Protein AF-M2YHC9-F1 (afdb_monomer)

Foldseek 3Di:
DDDDDDDDDDDDDDDDDDDDDDDDDDPPDDPDPCPDPPPDQAADDLQVLLVLLLVLLQVLLVAQPSLVVSLVVCVPRRVLSVQSSLQSNQQRHVLVVLLVVLCVQLPDPPCSVVSVVSSVVSSVVSNVLSNVQSVCSNVVHHDHDPPRPSVVVVVVVVVVVVVVVDVVQADQPPVRFHQDPVRDGPPDPDPDPDDDD

Radius of gyration: 34.51 Å; Cα contacts (8 Å, |Δi|>4): 187; chains: 1; bounding box: 113×56×96 Å

Nearest PDB structures (foldseek):
  1ez3-assembly1_A  TM=2.885E-01  e=4.646E+00  Rattus norvegicus
  7uwa-assembly1_h  TM=3.973E-01  e=9.313E+00  Citrus x limon
  8j46-assembly1_A  TM=3.098E-01  e=8.828E+00  Homo sapiens

Secondary structure (DSSP, 8-state):
--------------------------------S-----SS-PPPPHHHHHHHHHHHHHHHTT-HHHHHHHHHHHTTT-HHHHHHHHHHHHHHHHHHHHHHHHHHHTTSTTTHHHHHHHHHHHHHHHHHHHHHHHHHHHTTPPP--TT---HHHHHHHHHHHHHHHHHHS-PBPTTS-BB-TTS-BTTPPP-------

InterPro domains:
  IPR019109 Magnetosome protein MamF/MmsF [PF09685] (48-149)

Solvent-accessible surface area (backbone atoms only — not comparable to full-atom values): 11685 Å² total; per-residue (Å²): 140,82,93,83,91,88,88,90,83,93,85,87,87,87,81,86,87,85,89,84,91,76,90,76,88,78,90,69,71,79,76,73,91,71,73,71,77,70,91,66,82,64,75,58,54,72,68,58,24,25,48,51,24,18,49,25,20,55,45,26,52,85,19,26,64,56,5,47,53,49,19,66,66,20,56,96,36,20,76,62,18,29,51,44,10,46,53,39,20,29,40,24,40,57,40,39,50,48,25,53,51,16,55,62,46,33,72,43,81,99,57,7,67,59,28,40,51,51,15,52,52,36,46,49,54,45,36,54,51,19,51,56,36,17,58,34,20,63,70,69,37,89,62,79,68,93,79,50,72,47,56,58,58,62,59,49,48,60,55,48,53,57,48,49,52,48,65,74,54,35,62,56,46,101,84,70,49,50,46,43,97,81,78,50,60,92,78,69,78,82,86,68,96,72,78,92,130

Organism: NCBI:txid1236550

pLDDT: mean 77.24, std 20.01, range [38.38, 97.38]

Mean predicted aligned error: 16.74 Å

Sequence (197 aa):
MAVSSSSPQRLSDSGAEPADPGSDDQAALAPNEYEGLSAQPGPVSVSDDQQLATLTHMLGVVGCVPSMIIHRWARGRARFTEQESLEAANFTLLPTLVVIAGALLAFIPWVGWIFAILAAAAWLILAISSVAAAVSANSGRPYRYRLNWYLYDALASRRQERRRERETSGPVTAQGQVVTPSGRTADAPEPGAGAQN

Structure (mmCIF, N/CA/C/O backbone):
data_AF-M2YHC9-F1
#
_entry.id   AF-M2YHC9-F1
#
loop_
_atom_site.group_PDB
_atom_site.id
_atom_site.type_symbol
_atom_site.label_atom_id
_atom_site.label_alt_id
_atom_site.label_comp_id
_atom_site.label_asym_id
_atom_site.label_entity_id
_atom_site.label_seq_id
_atom_site.pdbx_PDB_ins_code
_atom_site.Cartn_x
_atom_site.Cartn_y
_atom_site.Cartn_z
_atom_site.occupancy
_atom_site.B_iso_or_equiv
_atom_site.auth_seq_id
_atom_site.auth_comp_id
_atom_site.auth_asym_id
_atom_site.auth_atom_id
_atom_site.pdbx_PDB_model_num
ATOM 1 N N . MET A 1 1 ? 33.650 3.825 48.028 1.00 38.59 1 MET A N 1
ATOM 2 C CA . MET A 1 1 ? 34.295 3.402 49.294 1.00 38.59 1 MET A CA 1
ATOM 3 C C . MET A 1 1 ? 33.284 3.655 50.407 1.00 38.59 1 MET A C 1
ATOM 5 O O . MET A 1 1 ? 32.818 4.779 50.451 1.00 38.59 1 MET A O 1
ATOM 9 N N . ALA A 1 2 ? 32.823 2.755 51.278 1.00 40.16 2 ALA A N 1
ATOM 10 C CA . ALA A 1 2 ? 32.959 1.314 51.539 1.00 40.16 2 ALA A CA 1
ATOM 11 C C . ALA A 1 2 ? 31.703 0.928 52.388 1.00 40.16 2 ALA A C 1
ATOM 13 O O . ALA A 1 2 ? 31.265 1.749 53.183 1.00 40.16 2 ALA A O 1
ATOM 14 N N . VAL A 1 3 ? 30.893 -0.074 52.017 1.00 48.94 3 VAL A N 1
ATOM 15 C CA . VAL A 1 3 ? 30.773 -1.456 52.568 1.00 48.94 3 VAL A CA 1
ATOM 16 C C . VAL A 1 3 ? 30.797 -1.606 54.105 1.00 48.94 3 VAL A C 1
ATOM 18 O O . VAL A 1 3 ? 31.805 -1.263 54.708 1.00 48.94 3 VAL A O 1
ATOM 21 N N . SER A 1 4 ? 29.735 -2.214 54.679 1.00 44.12 4 SER A N 1
ATOM 22 C CA . SER A 1 4 ? 29.684 -3.355 55.650 1.00 44.12 4 SER A CA 1
ATOM 23 C C . SER A 1 4 ? 28.463 -3.228 56.584 1.00 44.12 4 SER A C 1
ATOM 25 O O . SER A 1 4 ? 28.335 -2.225 57.270 1.00 44.12 4 SER A O 1
ATOM 27 N N . SER A 1 5 ? 27.432 -4.077 56.485 1.00 49.16 5 SER A N 1
ATOM 28 C CA . SER A 1 5 ? 27.264 -5.456 57.010 1.00 49.16 5 SER A CA 1
ATOM 29 C C . SER A 1 5 ? 26.822 -5.514 58.484 1.00 49.16 5 SER A C 1
ATOM 31 O O . SER A 1 5 ? 27.451 -4.886 59.328 1.00 49.16 5 SER A O 1
ATOM 33 N N . SER A 1 6 ? 25.736 -6.258 58.775 1.00 44.25 6 SER A N 1
ATOM 34 C CA . SER A 1 6 ? 25.501 -7.031 60.018 1.00 44.25 6 SER A CA 1
ATOM 35 C C . SER A 1 6 ? 24.130 -7.749 60.023 1.00 44.25 6 SER A C 1
ATOM 37 O O . SER A 1 6 ? 23.071 -7.135 60.082 1.00 44.25 6 SER A O 1
ATOM 39 N N . SER A 1 7 ? 24.179 -9.078 59.988 1.00 53.47 7 SER A N 1
ATOM 40 C CA . SER A 1 7 ? 23.280 -10.084 60.610 1.00 53.47 7 SER A CA 1
ATOM 41 C C . SER A 1 7 ? 24.226 -11.048 61.371 1.00 53.47 7 SER A C 1
ATOM 43 O O . SER A 1 7 ? 25.414 -10.982 61.029 1.00 53.47 7 SER A O 1
ATOM 45 N N . PRO A 1 8 ? 23.852 -11.948 62.327 1.00 58.81 8 PRO A N 1
ATOM 46 C CA . PRO A 1 8 ? 22.606 -12.742 62.509 1.00 58.81 8 PRO A CA 1
ATOM 47 C C . PRO A 1 8 ? 22.179 -12.881 64.016 1.00 58.81 8 PRO A C 1
ATOM 49 O O . PRO A 1 8 ? 22.783 -12.244 64.866 1.00 58.81 8 PRO A O 1
ATOM 52 N N . GLN A 1 9 ? 21.093 -13.539 64.462 1.00 45.72 9 GLN A N 1
ATOM 53 C CA . GLN A 1 9 ? 20.848 -14.984 64.736 1.00 45.72 9 GLN A CA 1
ATOM 54 C C . GLN A 1 9 ? 19.478 -15.061 65.471 1.00 45.72 9 GLN A C 1
ATOM 56 O O . GLN A 1 9 ? 19.256 -14.290 66.399 1.00 45.72 9 GLN A O 1
ATOM 61 N N . ARG A 1 10 ? 18.450 -15.773 64.988 1.00 40.59 10 ARG A N 1
ATOM 62 C CA . ARG A 1 10 ? 18.014 -17.149 65.343 1.00 40.59 10 ARG A CA 1
ATOM 63 C C . ARG A 1 10 ? 18.092 -17.522 66.842 1.00 40.59 10 ARG A C 1
ATOM 65 O O . ARG A 1 10 ? 19.172 -17.768 67.364 1.00 40.59 10 ARG A O 1
ATOM 72 N N . LEU A 1 11 ? 16.926 -17.714 67.468 1.00 45.59 11 LEU A N 1
ATOM 73 C CA . LEU A 1 11 ? 16.735 -18.557 68.653 1.00 45.59 11 LEU A CA 1
ATOM 74 C C . LEU A 1 11 ? 15.448 -19.370 68.463 1.00 45.59 11 LEU A C 1
ATOM 76 O O . LEU A 1 11 ? 14.370 -18.829 68.237 1.00 45.59 11 LEU A O 1
ATOM 80 N N . SER A 1 12 ? 15.642 -20.679 68.442 1.00 48.97 12 SER A N 1
ATOM 81 C CA . SER A 1 12 ? 14.667 -21.757 68.324 1.00 48.97 12 SER A CA 1
ATOM 82 C C . SER A 1 12 ? 14.121 -22.125 69.700 1.00 48.97 12 SER A C 1
ATOM 84 O O . SER A 1 12 ? 14.911 -22.224 70.635 1.00 48.97 12 SER A O 1
ATOM 86 N N . ASP A 1 13 ? 12.826 -22.423 69.798 1.00 43.28 13 ASP A N 1
ATOM 87 C CA . ASP A 1 13 ? 12.325 -23.319 70.839 1.00 43.28 13 ASP A CA 1
ATOM 88 C C . ASP A 1 13 ? 11.261 -24.271 70.278 1.00 43.28 13 ASP A C 1
ATOM 90 O O . ASP A 1 13 ? 10.538 -23.960 69.331 1.00 43.28 13 ASP A O 1
ATOM 94 N N . SER A 1 14 ? 11.302 -25.472 70.832 1.00 47.81 14 SER A N 1
ATOM 95 C CA . SER A 1 14 ? 10.847 -26.761 70.346 1.00 47.81 14 SER A CA 1
ATOM 96 C C . SER A 1 14 ? 9.502 -27.133 70.970 1.00 47.81 14 SER A C 1
ATOM 98 O O . SER A 1 14 ? 9.306 -26.975 72.172 1.00 47.81 14 SER A O 1
ATOM 100 N N . GLY A 1 15 ? 8.594 -27.702 70.179 1.00 40.25 15 GLY A N 1
ATOM 101 C CA . GLY A 1 15 ? 7.376 -28.353 70.663 1.00 40.25 15 GLY A CA 1
ATOM 102 C C . GLY A 1 15 ? 7.090 -29.581 69.805 1.00 40.25 15 GLY A C 1
ATOM 103 O O . GLY A 1 15 ? 6.892 -29.450 68.602 1.00 40.25 15 GLY A O 1
ATOM 104 N N . ALA A 1 16 ? 7.158 -30.758 70.423 1.00 43.56 16 ALA A N 1
ATOM 105 C CA . ALA A 1 16 ? 7.164 -32.074 69.794 1.00 43.56 16 ALA A CA 1
ATOM 106 C C . ALA A 1 16 ? 5.783 -32.580 69.310 1.00 43.56 16 ALA A C 1
ATOM 108 O O . ALA A 1 16 ? 4.736 -32.154 69.790 1.00 43.56 16 ALA A O 1
ATOM 109 N N . GLU A 1 17 ? 5.874 -33.519 68.364 1.00 52.44 17 GLU A N 1
ATOM 110 C CA . GLU A 1 17 ? 4.886 -34.268 67.557 1.00 52.44 17 GLU A CA 1
ATOM 111 C C . GLU A 1 17 ? 3.902 -35.164 68.357 1.00 52.44 17 GLU A C 1
ATOM 113 O O . GLU A 1 17 ? 4.138 -35.425 69.541 1.00 52.44 17 GLU A O 1
ATOM 118 N N . PRO A 1 18 ? 2.830 -35.698 67.725 1.00 51.06 18 PRO A N 1
ATOM 119 C CA . PRO A 1 18 ? 2.931 -37.082 67.229 1.00 51.06 18 PRO A CA 1
ATOM 120 C C . PRO A 1 18 ? 2.224 -37.367 65.883 1.00 51.06 18 PRO A C 1
ATOM 122 O O . PRO A 1 18 ? 1.194 -36.783 65.548 1.00 51.06 18 PRO A O 1
ATOM 125 N N . ALA A 1 19 ? 2.803 -38.312 65.141 1.00 51.66 19 ALA A N 1
ATOM 126 C CA . ALA A 1 19 ? 2.328 -38.898 63.889 1.00 51.66 19 ALA A CA 1
ATOM 127 C C . ALA A 1 19 ? 1.089 -39.813 64.031 1.00 51.66 19 ALA A C 1
ATOM 129 O O . ALA A 1 19 ? 0.941 -40.492 65.045 1.00 51.66 19 ALA A O 1
ATOM 130 N N . ASP A 1 20 ? 0.290 -39.923 62.958 1.00 50.53 20 ASP A N 1
ATOM 131 C CA . ASP A 1 20 ? -0.456 -41.144 62.595 1.00 50.53 20 ASP A CA 1
ATOM 132 C C . ASP A 1 20 ? -0.622 -41.233 61.051 1.00 50.53 20 ASP A C 1
ATOM 134 O O . ASP A 1 20 ? -0.756 -40.187 60.403 1.00 50.53 20 ASP A O 1
ATOM 138 N N . PRO A 1 21 ? -0.539 -42.431 60.430 1.00 52.28 21 PRO A N 1
ATOM 139 C CA . PRO A 1 21 ? -0.305 -42.627 59.007 1.00 52.28 21 PRO A CA 1
ATOM 140 C C . PRO A 1 21 ? -1.598 -42.906 58.232 1.00 52.28 21 PRO A C 1
ATOM 142 O O . PRO A 1 21 ? -2.448 -43.691 58.640 1.00 52.28 21 PRO A O 1
ATOM 145 N N . GLY A 1 22 ? -1.697 -42.317 57.046 1.00 38.38 22 GLY A N 1
ATOM 146 C CA . GLY A 1 22 ? -2.771 -42.595 56.101 1.00 38.38 22 GLY A CA 1
ATOM 147 C C . GLY A 1 22 ? -2.326 -42.264 54.688 1.00 38.38 22 GLY A C 1
ATOM 148 O O . GLY A 1 22 ? -2.605 -41.187 54.171 1.00 38.38 22 GLY A O 1
ATOM 149 N N . SER A 1 23 ? -1.586 -43.187 54.080 1.00 50.22 23 SER A N 1
ATOM 150 C CA . SER A 1 23 ? -1.656 -43.404 52.639 1.00 50.22 23 SER A CA 1
ATOM 151 C C . SER A 1 23 ? -3.093 -43.793 52.300 1.00 50.22 23 SER A C 1
ATOM 153 O O . SER A 1 23 ? -3.637 -44.642 52.997 1.00 50.22 23 SER A O 1
ATOM 155 N N . ASP A 1 24 ? -3.703 -43.128 51.318 1.00 40.81 24 ASP A N 1
ATOM 156 C CA . ASP A 1 24 ? -4.414 -43.759 50.197 1.00 40.81 24 ASP A CA 1
ATOM 157 C C . ASP A 1 24 ? -5.044 -42.672 49.304 1.00 40.81 24 ASP A C 1
ATOM 159 O O . ASP A 1 24 ? -5.897 -41.886 49.713 1.00 40.81 24 ASP A O 1
ATOM 163 N N . ASP A 1 25 ? -4.549 -42.623 48.068 1.00 47.09 25 ASP A N 1
ATOM 164 C CA . ASP A 1 25 ? -5.294 -42.343 46.843 1.00 47.09 25 ASP A CA 1
ATOM 165 C C . ASP A 1 25 ? -6.301 -41.183 46.829 1.00 47.09 25 ASP A C 1
ATOM 167 O O . ASP A 1 25 ? -7.506 -41.341 47.016 1.00 47.09 25 ASP A O 1
ATOM 171 N N . GLN A 1 26 ? -5.817 -40.021 46.386 1.00 44.44 26 GLN A N 1
ATOM 172 C CA . GLN A 1 26 ? -6.590 -39.165 45.485 1.00 44.44 26 GLN A CA 1
ATOM 173 C C . GLN A 1 26 ? -5.652 -38.345 44.596 1.00 44.44 26 GLN A C 1
ATOM 175 O O . GLN A 1 26 ? -5.556 -37.123 44.661 1.00 44.44 26 GLN A O 1
ATOM 180 N N . ALA A 1 27 ? -5.000 -39.053 43.671 1.00 42.12 27 ALA A N 1
ATOM 181 C CA . ALA A 1 27 ? -4.674 -38.505 42.359 1.00 42.12 27 ALA A CA 1
ATOM 182 C C . ALA A 1 27 ? -5.986 -38.272 41.576 1.00 42.12 27 ALA A C 1
ATOM 184 O O . ALA A 1 27 ? -6.252 -38.899 40.553 1.00 42.12 27 ALA A O 1
ATOM 185 N N . ALA A 1 28 ? -6.854 -37.400 42.092 1.00 43.50 28 ALA A N 1
ATOM 186 C CA . ALA A 1 28 ? -8.039 -36.942 41.390 1.00 43.50 28 ALA A CA 1
ATOM 187 C C . ALA A 1 28 ? -7.612 -35.826 40.436 1.00 43.50 28 ALA A C 1
ATOM 189 O O . ALA A 1 28 ? -7.576 -34.654 40.796 1.00 43.50 28 ALA A O 1
ATOM 190 N N . LEU A 1 29 ? -7.211 -36.260 39.239 1.00 49.38 29 LEU A N 1
ATOM 191 C CA . LEU A 1 29 ? -7.466 -35.611 37.954 1.00 49.38 29 LEU A CA 1
ATOM 192 C C . LEU A 1 29 ? -7.593 -34.085 38.043 1.00 49.38 29 LEU A C 1
ATOM 194 O O . LEU A 1 29 ? -8.696 -33.558 38.189 1.00 49.38 29 LEU A O 1
ATOM 198 N N . ALA A 1 30 ? -6.464 -33.388 37.894 1.00 50.50 30 ALA A N 1
ATOM 199 C CA . ALA A 1 30 ? -6.477 -31.984 37.511 1.00 50.50 30 ALA A CA 1
ATOM 200 C C . ALA A 1 30 ? -7.432 -31.832 36.312 1.00 50.50 30 ALA A C 1
ATOM 202 O O . ALA A 1 30 ? -7.202 -32.479 35.281 1.00 50.50 30 ALA A O 1
ATOM 203 N N . PRO A 1 31 ? -8.527 -31.059 36.432 1.00 55.12 31 PRO A N 1
ATOM 204 C CA . PRO A 1 31 ? -9.385 -30.779 35.303 1.00 55.12 31 PRO A CA 1
ATOM 205 C C . PRO A 1 31 ? -8.525 -30.089 34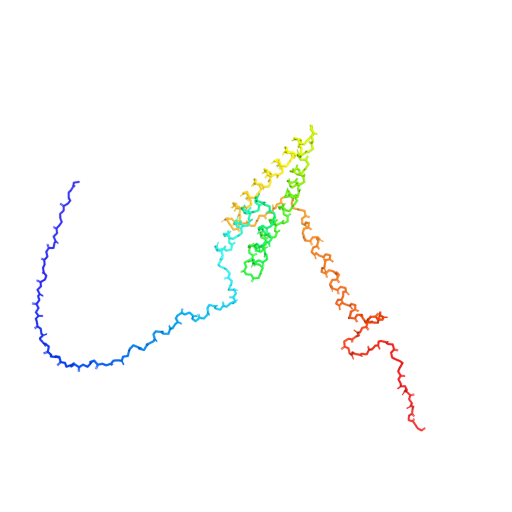.260 1.00 55.12 31 PRO A C 1
ATOM 207 O O . PRO A 1 31 ? -7.952 -29.031 34.492 1.00 55.12 31 PRO A O 1
ATOM 210 N N . ASN A 1 32 ? -8.387 -30.775 33.140 1.00 56.50 32 ASN A N 1
ATOM 211 C CA . ASN A 1 32 ? -7.798 -30.301 31.914 1.00 56.50 32 ASN A CA 1
ATOM 212 C C . ASN A 1 32 ? -8.171 -28.837 31.634 1.00 56.50 32 ASN A C 1
ATOM 214 O O . ASN A 1 32 ? -9.262 -28.538 31.158 1.00 56.50 32 ASN A O 1
ATOM 218 N N . GLU A 1 33 ? -7.223 -27.943 31.911 1.00 51.28 33 GLU A N 1
ATOM 219 C CA . GLU A 1 33 ? -7.289 -26.478 31.805 1.00 51.28 33 GLU A CA 1
ATOM 220 C C . GLU A 1 33 ? -7.258 -25.992 30.340 1.00 51.28 33 GLU A C 1
ATOM 222 O O . GLU A 1 33 ? -6.679 -24.967 29.991 1.00 51.28 33 GLU A O 1
ATOM 227 N N . TYR A 1 34 ? -7.859 -26.776 29.448 1.00 45.91 34 TYR A N 1
ATOM 228 C CA . TYR A 1 34 ? -8.078 -26.470 28.038 1.00 45.91 34 TYR A CA 1
ATOM 229 C C . TYR A 1 34 ? -9.579 -26.412 27.718 1.00 45.91 34 TYR A C 1
ATOM 231 O O . TYR A 1 34 ? -10.012 -26.712 26.603 1.00 45.91 34 TYR A O 1
ATOM 239 N N . GLU A 1 35 ? -10.368 -25.988 28.712 1.00 47.41 35 GLU A N 1
ATOM 240 C CA . GLU A 1 35 ? -11.733 -25.492 28.551 1.00 47.41 35 GLU A CA 1
ATOM 241 C C . GLU A 1 35 ? -11.714 -24.380 27.487 1.00 47.41 35 GLU A C 1
ATOM 243 O O . GLU A 1 35 ? -11.005 -23.378 27.609 1.00 47.41 35 GLU A O 1
ATOM 248 N N . GLY A 1 36 ? -12.413 -24.624 26.378 1.00 48.34 36 GLY A N 1
ATOM 249 C CA . GLY A 1 36 ? -12.219 -23.924 25.117 1.00 48.34 36 GLY A CA 1
ATOM 250 C C . GLY A 1 36 ? -12.266 -22.403 25.237 1.00 48.34 36 GLY A C 1
ATOM 251 O O . GLY A 1 36 ? -13.302 -21.827 25.566 1.00 48.34 36 GLY A O 1
ATOM 252 N N . LEU A 1 37 ? -11.154 -21.760 24.860 1.00 48.25 37 LEU A N 1
ATOM 253 C CA . LEU A 1 37 ? -11.120 -20.352 24.477 1.00 48.25 37 LEU A CA 1
ATOM 254 C C . LEU A 1 37 ? -12.284 -20.110 23.516 1.00 48.25 37 LEU A C 1
ATOM 256 O O . LEU A 1 37 ? -12.296 -20.608 22.388 1.00 48.25 37 LEU A O 1
ATOM 260 N N . SER A 1 38 ? -13.289 -19.388 23.998 1.00 46.81 38 SER A N 1
ATOM 261 C CA . SER A 1 38 ? -14.467 -19.004 23.239 1.00 46.81 38 SER A CA 1
ATOM 262 C C . SER A 1 38 ? -14.046 -18.507 21.854 1.00 46.81 38 SER A C 1
ATOM 264 O O . SER A 1 38 ? -13.356 -17.497 21.740 1.00 46.81 38 SER A O 1
ATOM 266 N N . ALA A 1 39 ? -14.476 -19.201 20.797 1.00 59.34 39 ALA A N 1
ATOM 267 C CA . ALA A 1 39 ? -14.129 -18.910 19.402 1.00 59.34 39 ALA A CA 1
ATOM 268 C C . ALA A 1 39 ? -14.754 -17.606 18.858 1.00 59.34 39 ALA A C 1
ATOM 270 O O . ALA A 1 39 ? -14.769 -17.376 17.647 1.00 59.34 39 ALA A O 1
ATOM 271 N N . GLN A 1 40 ? -15.293 -16.756 19.737 1.00 56.44 40 GLN A N 1
ATOM 272 C CA . GLN A 1 40 ? -15.794 -15.439 19.380 1.00 56.44 40 GLN A CA 1
ATOM 273 C C . GLN A 1 40 ? -14.675 -14.415 19.570 1.00 56.44 40 GLN A C 1
ATOM 275 O O . GLN A 1 40 ? -14.239 -14.199 20.701 1.00 56.44 40 GLN A O 1
ATOM 280 N N . PRO A 1 41 ? -14.181 -13.792 18.486 1.00 59.31 41 PRO A N 1
ATOM 281 C CA . PRO A 1 41 ? -13.148 -12.781 18.595 1.00 59.31 41 PRO A CA 1
ATOM 282 C C . PRO A 1 41 ? -13.718 -11.586 19.359 1.00 59.31 41 PRO A C 1
ATOM 284 O O . PRO A 1 41 ? -14.600 -10.885 18.864 1.00 59.31 41 PRO A O 1
ATOM 287 N N . GLY A 1 42 ? -13.226 -11.389 20.581 1.00 68.62 42 GLY A N 1
ATOM 288 C CA . GLY A 1 42 ? -13.534 -10.212 21.377 1.00 68.62 42 GLY A CA 1
ATOM 289 C C . GLY A 1 42 ? -13.017 -8.929 20.710 1.00 68.62 42 GLY A C 1
ATOM 290 O O . GLY A 1 42 ? -12.155 -8.993 19.826 1.00 68.62 42 GLY A O 1
ATOM 291 N N . PRO A 1 43 ? -13.530 -7.756 21.116 1.00 80.38 43 PRO A N 1
ATOM 292 C CA . PRO A 1 43 ? -12.996 -6.471 20.675 1.00 80.38 43 PRO A CA 1
ATOM 293 C C . PRO A 1 43 ? -11.498 -6.377 20.993 1.00 80.38 43 PRO A C 1
ATOM 295 O O . PRO A 1 43 ? -11.088 -6.710 22.106 1.00 80.38 43 PRO A O 1
ATOM 298 N N . VAL A 1 44 ? -10.681 -5.921 20.040 1.00 88.19 44 VAL A N 1
ATOM 299 C CA . VAL A 1 44 ? -9.253 -5.666 20.305 1.00 88.19 44 VAL A CA 1
ATOM 300 C C . VAL A 1 44 ? -9.065 -4.417 21.161 1.00 88.19 44 VAL A C 1
ATOM 302 O O . VAL A 1 44 ? -9.855 -3.471 21.094 1.00 88.19 44 VAL A O 1
ATOM 305 N N . SER A 1 45 ? -7.995 -4.410 21.960 1.00 93.06 45 SER A N 1
ATOM 306 C CA . SER A 1 45 ? -7.592 -3.226 22.715 1.00 93.06 45 SER A CA 1
ATOM 307 C C . SER A 1 45 ? -7.184 -2.088 21.768 1.00 93.06 45 SER A C 1
ATOM 309 O O . SER A 1 45 ? -6.790 -2.316 20.624 1.00 93.06 45 SER A O 1
ATOM 311 N N . VAL A 1 46 ? -7.256 -0.840 22.240 1.00 92.44 46 VAL A N 1
ATOM 312 C CA . VAL A 1 46 ? -6.924 0.337 21.414 1.00 92.44 46 VAL A CA 1
ATOM 313 C C . VAL A 1 46 ? -5.455 0.337 20.983 1.00 92.44 46 VAL A C 1
ATOM 315 O O . VAL A 1 46 ? -5.155 0.696 19.847 1.00 92.44 46 VAL A O 1
ATOM 318 N N . SER A 1 47 ? -4.540 -0.072 21.866 1.00 94.19 47 SER A N 1
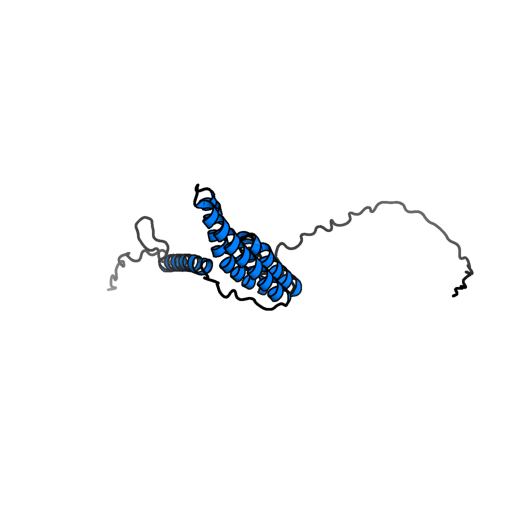ATOM 319 C CA . SER A 1 47 ? -3.114 -0.166 21.539 1.00 94.19 47 SER A CA 1
ATOM 320 C C . SER A 1 47 ? -2.845 -1.240 20.490 1.00 94.19 47 SER A C 1
ATOM 322 O O . SER A 1 47 ? -2.087 -0.990 19.555 1.00 94.19 47 SER A O 1
ATOM 324 N N . ASP A 1 48 ? -3.502 -2.398 20.596 1.00 95.44 48 ASP A N 1
ATOM 325 C CA . ASP A 1 48 ? -3.335 -3.478 19.619 1.00 95.44 48 ASP A CA 1
ATOM 326 C C . ASP A 1 48 ? -3.921 -3.073 18.263 1.00 95.44 48 ASP A C 1
ATOM 328 O O . ASP A 1 48 ? -3.307 -3.318 17.228 1.00 95.44 48 ASP A O 1
ATOM 332 N N . ASP A 1 49 ? -5.067 -2.383 18.255 1.00 95.44 49 ASP A N 1
ATOM 333 C CA . ASP A 1 49 ? -5.677 -1.831 17.041 1.00 95.44 49 ASP A CA 1
ATOM 334 C C . ASP A 1 49 ? -4.734 -0.817 16.350 1.00 95.44 49 ASP A C 1
ATOM 336 O O . ASP A 1 49 ? -4.544 -0.850 15.137 1.00 95.44 49 ASP A O 1
ATOM 340 N N . GLN A 1 50 ? -4.040 0.042 17.105 1.00 95.19 50 GLN A N 1
ATOM 341 C CA . GLN A 1 50 ? -3.040 0.964 16.538 1.00 95.19 50 GLN A CA 1
ATOM 342 C C . GLN A 1 50 ? -1.807 0.240 15.979 1.00 95.19 50 GLN A C 1
ATOM 344 O O . GLN A 1 50 ? -1.303 0.594 14.906 1.00 95.19 50 GLN A O 1
ATOM 349 N N . GLN A 1 51 ? -1.321 -0.790 16.674 1.00 96.75 51 GLN A N 1
ATOM 350 C CA . GLN A 1 51 ? -0.192 -1.593 16.204 1.00 96.75 51 GLN A CA 1
ATOM 351 C C . GLN A 1 51 ? -0.545 -2.363 14.930 1.00 96.75 51 GLN A C 1
ATOM 353 O O . GLN A 1 51 ? 0.234 -2.371 13.978 1.00 96.75 51 GLN A O 1
ATOM 358 N N . LEU A 1 52 ? -1.740 -2.948 14.864 1.00 96.50 52 LEU A N 1
ATOM 359 C CA . LEU A 1 52 ? -2.231 -3.660 13.686 1.00 96.50 52 LEU A CA 1
ATOM 360 C C . LEU A 1 52 ? -2.438 -2.721 12.490 1.00 96.50 52 LEU A C 1
ATOM 362 O O . LEU A 1 52 ? -2.053 -3.063 11.367 1.00 96.50 52 LEU A O 1
ATOM 366 N N . ALA A 1 53 ? -2.951 -1.509 12.711 1.00 96.56 53 ALA A N 1
ATOM 367 C CA . ALA A 1 53 ? -3.021 -0.477 11.678 1.00 96.56 53 ALA A CA 1
ATOM 368 C C . ALA A 1 53 ? -1.622 -0.093 11.157 1.00 96.56 53 ALA A C 1
ATOM 370 O O . ALA A 1 53 ? -1.395 -0.029 9.948 1.00 96.56 53 ALA A O 1
ATOM 371 N N . THR A 1 54 ? -0.652 0.076 12.058 1.00 97.25 54 THR A N 1
ATOM 372 C CA . THR A 1 54 ? 0.751 0.362 11.710 1.00 97.25 54 THR A CA 1
ATOM 373 C C . THR A 1 54 ? 1.367 -0.765 10.879 1.00 97.25 54 THR A C 1
ATOM 375 O O . THR A 1 54 ? 1.960 -0.516 9.826 1.00 97.25 54 THR A O 1
ATOM 378 N N . LEU A 1 55 ? 1.178 -2.016 11.311 1.00 97.31 55 LEU A N 1
ATOM 379 C CA . LEU A 1 55 ? 1.629 -3.207 10.590 1.00 97.31 55 LEU A CA 1
ATOM 380 C C . LEU A 1 55 ? 0.998 -3.303 9.204 1.00 97.31 55 LEU A C 1
ATOM 382 O O . LEU A 1 55 ? 1.664 -3.710 8.255 1.00 97.31 55 LEU A O 1
ATOM 386 N N . THR A 1 56 ? -0.260 -2.892 9.064 1.00 97.25 56 THR A N 1
ATOM 387 C CA . THR A 1 56 ? -0.941 -2.920 7.771 1.00 97.25 56 THR A CA 1
ATOM 388 C C . THR A 1 56 ? -0.253 -2.034 6.736 1.00 97.25 56 THR A C 1
ATOM 390 O O . THR A 1 56 ? -0.078 -2.451 5.588 1.00 97.25 56 THR A O 1
ATOM 393 N N . HIS A 1 57 ? 0.174 -0.837 7.139 1.00 96.31 57 HIS A N 1
ATOM 394 C CA . HIS A 1 57 ? 0.905 0.083 6.265 1.00 96.31 57 HIS A CA 1
ATOM 395 C C . HIS A 1 57 ? 2.319 -0.413 5.961 1.00 96.31 57 HIS A C 1
ATOM 397 O O . HIS A 1 57 ? 2.756 -0.346 4.810 1.00 96.31 57 HIS A O 1
ATOM 403 N N . MET A 1 58 ? 3.007 -0.971 6.963 1.00 95.69 58 MET A N 1
ATOM 404 C CA . MET A 1 58 ? 4.335 -1.579 6.803 1.00 95.69 58 MET A CA 1
ATOM 405 C C . MET A 1 58 ? 4.322 -2.749 5.822 1.00 95.69 58 MET A C 1
ATOM 407 O O . MET A 1 58 ? 5.141 -2.807 4.907 1.00 95.69 58 MET A O 1
ATOM 411 N N . LEU A 1 59 ? 3.361 -3.659 5.962 1.00 96.25 59 LEU A N 1
ATOM 412 C CA . LEU A 1 59 ? 3.217 -4.793 5.054 1.00 96.25 59 LEU A CA 1
ATOM 413 C C . LEU A 1 59 ? 2.716 -4.366 3.667 1.00 96.25 59 LEU A C 1
ATOM 415 O O . LEU A 1 59 ? 2.997 -5.049 2.682 1.00 96.25 59 LEU A O 1
ATOM 419 N N . GLY A 1 60 ? 2.064 -3.204 3.570 1.00 91.75 60 GLY A N 1
ATOM 420 C CA . GLY A 1 60 ? 1.678 -2.577 2.308 1.00 91.75 60 GLY A CA 1
ATOM 421 C C . GLY A 1 60 ? 2.855 -2.279 1.366 1.00 91.75 60 GLY A C 1
ATOM 422 O O . GLY A 1 60 ? 2.662 -2.237 0.154 1.00 91.75 60 GLY A O 1
ATOM 423 N N . VAL A 1 61 ? 4.086 -2.154 1.885 1.00 94.12 61 VAL A N 1
ATOM 424 C CA . VAL A 1 61 ? 5.310 -1.967 1.072 1.00 94.12 61 VAL A CA 1
ATOM 425 C C . VAL A 1 61 ? 5.538 -3.130 0.099 1.00 94.12 61 VAL A C 1
ATOM 427 O O . VAL A 1 61 ? 6.074 -2.942 -0.993 1.00 94.12 61 VAL A O 1
ATOM 430 N N . VAL A 1 62 ? 5.124 -4.341 0.481 1.00 93.94 62 VAL A N 1
ATOM 431 C CA . VAL A 1 62 ? 5.244 -5.549 -0.354 1.00 93.94 62 VAL A CA 1
ATOM 432 C C . VAL A 1 62 ? 4.124 -5.614 -1.403 1.00 93.94 62 VAL A C 1
ATOM 434 O O . VAL A 1 62 ? 4.230 -6.332 -2.395 1.00 93.94 62 VAL A O 1
ATOM 437 N N . GLY A 1 63 ? 3.059 -4.838 -1.212 1.00 92.75 63 GLY A N 1
ATOM 438 C CA . GLY A 1 63 ? 1.940 -4.690 -2.128 1.00 92.75 63 GLY A CA 1
ATOM 439 C C . GLY A 1 63 ? 0.594 -4.741 -1.411 1.00 92.75 63 GLY A C 1
ATOM 440 O O . GLY A 1 63 ? 0.512 -4.684 -0.188 1.00 92.75 63 GLY A O 1
ATOM 441 N N . CYS A 1 64 ? -0.490 -4.875 -2.174 1.00 94.44 64 CYS A N 1
ATOM 442 C CA . CYS A 1 64 ? -1.847 -4.758 -1.621 1.00 94.44 64 CYS A CA 1
ATOM 443 C C . CYS A 1 64 ? -2.388 -5.987 -0.877 1.00 94.44 64 CYS A C 1
ATOM 445 O O . CYS A 1 64 ? -3.315 -5.860 -0.074 1.00 94.44 64 CYS A O 1
ATOM 447 N N . VAL A 1 65 ? -1.830 -7.179 -1.119 1.00 96.50 65 VAL A N 1
ATOM 448 C CA . VAL A 1 65 ? -2.369 -8.440 -0.577 1.00 96.50 65 VAL A CA 1
ATOM 449 C C . VAL A 1 65 ? -2.347 -8.483 0.958 1.00 96.50 65 VAL A C 1
ATOM 451 O O . VAL A 1 65 ? -3.394 -8.786 1.536 1.00 96.50 65 VAL A O 1
ATOM 454 N N . PRO A 1 66 ? -1.239 -8.149 1.651 1.00 96.25 66 PRO A N 1
ATOM 455 C CA . PRO A 1 66 ? -1.220 -8.148 3.113 1.00 96.25 66 PRO A CA 1
ATOM 456 C C . PRO A 1 66 ? -2.268 -7.210 3.721 1.00 96.25 66 PRO A C 1
ATOM 458 O O . PRO A 1 66 ? -2.988 -7.607 4.637 1.00 96.25 66 PRO A O 1
ATOM 461 N N . SER A 1 67 ? -2.430 -6.005 3.166 1.00 95.81 67 SER A N 1
ATOM 462 C CA . SER A 1 67 ? -3.416 -5.036 3.654 1.00 95.81 67 SER A CA 1
ATOM 463 C C . SER A 1 67 ? -4.853 -5.525 3.464 1.00 95.81 67 SER A C 1
ATOM 465 O O . SER A 1 67 ? -5.672 -5.385 4.369 1.00 95.81 67 SER A O 1
ATOM 467 N N . MET A 1 68 ? -5.159 -6.186 2.341 1.00 96.00 68 MET A N 1
ATOM 468 C CA . MET A 1 68 ? -6.472 -6.808 2.126 1.00 96.00 68 MET A CA 1
ATOM 469 C C . MET A 1 68 ? -6.755 -7.946 3.113 1.00 96.00 68 MET A C 1
ATOM 471 O O . MET A 1 68 ? -7.891 -8.096 3.570 1.00 96.00 68 MET A O 1
ATOM 475 N N . ILE A 1 69 ? -5.748 -8.762 3.439 1.00 97.19 69 ILE A N 1
ATOM 476 C CA . ILE A 1 69 ? -5.889 -9.848 4.419 1.00 97.19 69 ILE A CA 1
ATOM 477 C C . ILE A 1 69 ? -6.204 -9.263 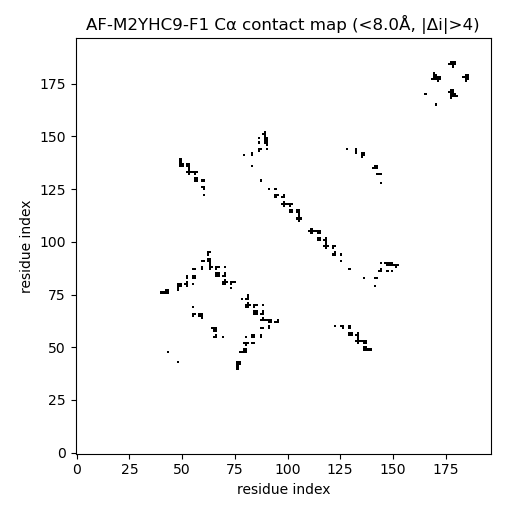5.797 1.00 97.19 69 ILE A C 1
ATOM 479 O O . ILE A 1 69 ? -7.185 -9.674 6.422 1.00 97.19 69 ILE A O 1
ATOM 483 N N . ILE A 1 70 ? -5.428 -8.266 6.233 1.00 96.12 70 ILE A N 1
ATOM 484 C CA . ILE A 1 70 ? -5.639 -7.617 7.529 1.00 96.12 70 ILE A CA 1
ATOM 485 C C . ILE A 1 70 ? -6.995 -6.920 7.567 1.00 96.12 70 ILE A C 1
ATOM 487 O O . ILE A 1 70 ? -7.706 -7.074 8.552 1.00 96.12 70 ILE A O 1
ATOM 491 N N . HIS A 1 71 ? -7.421 -6.262 6.486 1.00 96.00 71 HIS A N 1
ATOM 492 C CA . HIS A 1 71 ? -8.749 -5.656 6.413 1.00 96.00 71 HIS A CA 1
ATOM 493 C C . HIS A 1 71 ? -9.859 -6.666 6.695 1.00 96.00 71 HIS A C 1
ATOM 495 O O . HIS A 1 71 ? -10.714 -6.436 7.549 1.00 96.00 71 HIS A O 1
ATOM 501 N N . ARG A 1 72 ? -9.827 -7.829 6.032 1.00 95.94 72 ARG A N 1
ATOM 502 C CA . ARG A 1 72 ? -10.847 -8.874 6.220 1.00 95.94 72 ARG A CA 1
ATOM 503 C C . ARG A 1 72 ? -10.871 -9.416 7.646 1.00 95.94 72 ARG A C 1
ATOM 505 O O . ARG A 1 72 ? -11.953 -9.719 8.146 1.00 95.94 72 ARG A O 1
ATOM 512 N N . TRP A 1 73 ? -9.709 -9.530 8.283 1.00 95.12 73 TRP A N 1
ATOM 513 C CA . TRP A 1 73 ? -9.604 -9.937 9.680 1.00 95.12 73 TRP A CA 1
ATOM 514 C C . TRP A 1 73 ? -10.036 -8.821 10.645 1.00 95.12 73 TRP A C 1
ATOM 516 O O . TRP A 1 73 ? -10.734 -9.092 11.613 1.00 95.12 73 TRP A O 1
ATOM 526 N N . ALA A 1 74 ? -9.709 -7.560 10.378 1.00 94.50 74 ALA A N 1
ATOM 527 C CA . ALA A 1 74 ? -10.033 -6.431 11.250 1.00 94.50 74 ALA A CA 1
ATOM 528 C C . ALA A 1 74 ? -11.535 -6.114 11.280 1.00 94.50 74 ALA A C 1
ATOM 530 O O . ALA A 1 74 ? -12.040 -5.604 12.282 1.00 94.50 74 ALA A O 1
ATOM 531 N N . ARG A 1 75 ? -12.261 -6.461 10.209 1.00 92.81 75 ARG A N 1
ATOM 532 C CA . ARG A 1 75 ? -13.698 -6.195 10.076 1.00 92.81 75 ARG A CA 1
ATOM 533 C C . ARG A 1 75 ? -14.505 -6.703 11.265 1.00 92.81 75 ARG A C 1
ATOM 535 O O . ARG A 1 75 ? -14.541 -7.907 11.528 1.00 92.81 75 ARG A O 1
ATOM 542 N N . GLY A 1 76 ? -15.182 -5.775 11.941 1.00 91.00 76 GLY A N 1
ATOM 543 C CA . GLY A 1 76 ? -16.025 -6.063 13.106 1.00 91.00 76 GLY A CA 1
ATOM 544 C C . GLY A 1 76 ? -15.267 -6.366 14.404 1.00 91.00 76 GLY A C 1
ATOM 545 O O . GLY A 1 76 ? -15.909 -6.712 15.390 1.00 91.00 76 GLY A O 1
ATOM 546 N N . ARG A 1 77 ? -13.931 -6.238 14.419 1.00 91.88 77 ARG A N 1
ATOM 547 C CA . ARG A 1 77 ? -13.070 -6.484 15.593 1.00 91.88 77 ARG A CA 1
ATOM 548 C C . ARG A 1 77 ? -12.276 -5.242 15.998 1.00 91.88 77 ARG A C 1
ATOM 550 O O . ARG A 1 77 ? -12.215 -4.917 17.179 1.00 91.88 77 ARG A O 1
ATOM 557 N N . ALA A 1 78 ? -11.689 -4.567 15.009 1.00 93.75 78 ALA A N 1
ATOM 558 C CA . ALA A 1 78 ? -10.657 -3.544 15.152 1.00 93.75 78 ALA A CA 1
ATOM 559 C C . ALA A 1 78 ? -11.032 -2.323 14.298 1.00 93.75 78 ALA A C 1
ATOM 561 O O . ALA A 1 78 ? -10.790 -2.309 13.091 1.00 93.75 78 ALA A O 1
ATOM 562 N N . ARG A 1 79 ? -11.715 -1.328 14.880 1.00 93.06 79 ARG A N 1
ATOM 563 C CA . ARG A 1 79 ? -12.352 -0.249 14.097 1.00 93.06 79 ARG A CA 1
ATOM 564 C C . ARG A 1 79 ? -11.334 0.656 13.406 1.00 93.06 79 ARG A C 1
ATOM 566 O O . ARG A 1 79 ? -11.611 1.117 12.301 1.00 93.06 79 ARG A O 1
ATOM 573 N N . PHE A 1 80 ? -10.197 0.929 14.044 1.00 94.75 80 PHE A N 1
ATOM 574 C CA . PHE A 1 80 ? -9.160 1.779 13.463 1.00 94.75 80 PHE A CA 1
ATOM 575 C C . PHE A 1 80 ? -8.415 1.034 12.353 1.00 94.75 80 PHE A C 1
ATOM 577 O O . PHE A 1 80 ? -8.340 1.520 11.226 1.00 94.75 80 PHE A O 1
ATOM 584 N N . THR A 1 81 ? -7.984 -0.200 12.623 1.00 96.50 81 THR A N 1
ATOM 585 C CA . THR A 1 81 ? -7.352 -1.078 11.635 1.00 96.50 81 THR A CA 1
ATOM 586 C C . THR A 1 81 ? -8.282 -1.338 10.465 1.00 96.50 81 THR A C 1
ATOM 588 O O . THR A 1 81 ? -7.819 -1.322 9.335 1.00 96.50 81 THR A O 1
ATOM 591 N N . GLU A 1 82 ? -9.584 -1.551 10.670 1.00 95.56 82 GLU A N 1
ATOM 592 C CA . GLU A 1 82 ? -10.536 -1.781 9.576 1.00 95.56 82 GLU A CA 1
ATOM 593 C C . GLU A 1 82 ? -10.516 -0.634 8.555 1.00 95.56 82 GLU A C 1
ATOM 595 O O . GLU A 1 82 ? -10.510 -0.893 7.350 1.00 95.56 82 GLU A O 1
ATOM 600 N N . GLN A 1 83 ? -10.443 0.613 9.028 1.00 94.69 83 GLN A N 1
ATOM 601 C CA . GLN A 1 83 ? -10.360 1.798 8.173 1.00 94.69 83 GLN A CA 1
ATOM 602 C C . GLN A 1 83 ? -8.979 1.934 7.526 1.00 94.69 83 GLN A C 1
ATOM 604 O O . GLN A 1 83 ? -8.879 2.034 6.303 1.00 94.69 83 GLN A O 1
ATOM 609 N N . GLU A 1 84 ? -7.916 1.879 8.328 1.00 95.75 84 GLU A N 1
ATOM 610 C CA . GLU A 1 84 ? -6.540 2.068 7.853 1.00 95.75 84 GLU A CA 1
ATOM 611 C C . GLU A 1 84 ? -6.109 0.971 6.875 1.00 95.75 84 GLU A C 1
ATOM 613 O O . GLU A 1 84 ? -5.432 1.237 5.886 1.00 95.75 84 GLU A O 1
ATOM 618 N N . SER A 1 85 ? -6.557 -0.264 7.095 1.00 96.25 85 SER A N 1
ATOM 619 C CA . SER A 1 85 ? -6.276 -1.393 6.209 1.00 96.25 85 SER A CA 1
ATOM 620 C C . SER A 1 85 ? -6.982 -1.303 4.864 1.00 96.25 85 SER A C 1
ATOM 622 O O . SER A 1 85 ? -6.412 -1.719 3.854 1.00 96.25 85 SER A O 1
ATOM 624 N N . LEU A 1 86 ? -8.190 -0.735 4.822 1.00 94.12 86 LEU A N 1
ATOM 625 C CA . LEU A 1 86 ? -8.906 -0.493 3.572 1.00 94.12 86 LEU A CA 1
ATOM 626 C C . LEU A 1 86 ? -8.251 0.636 2.773 1.00 94.12 86 LEU A C 1
ATOM 628 O O . LEU A 1 86 ? -8.062 0.522 1.563 1.00 94.12 86 LEU A O 1
ATOM 632 N N . GLU A 1 87 ? -7.879 1.713 3.460 1.00 93.19 87 GLU A N 1
ATOM 633 C CA . GLU A 1 87 ? -7.174 2.856 2.885 1.00 93.19 87 GLU A CA 1
ATOM 634 C C . GLU A 1 87 ? -5.802 2.427 2.332 1.00 93.19 87 GLU A C 1
ATOM 636 O O . GLU A 1 87 ? -5.484 2.707 1.174 1.00 93.19 87 GLU A O 1
ATOM 641 N N . ALA A 1 88 ? -5.042 1.634 3.096 1.00 94.12 88 ALA A N 1
ATOM 642 C CA . ALA A 1 88 ? -3.792 1.020 2.652 1.00 94.12 88 ALA A CA 1
ATOM 643 C C . ALA A 1 88 ? -3.995 0.088 1.452 1.00 94.12 88 ALA A C 1
ATOM 645 O O . ALA A 1 88 ? -3.275 0.194 0.460 1.00 94.12 88 ALA A O 1
ATOM 646 N N . ALA A 1 89 ? -4.980 -0.813 1.495 1.00 93.75 89 ALA A N 1
ATOM 647 C CA . ALA A 1 89 ? -5.243 -1.742 0.397 1.00 93.75 89 ALA A CA 1
ATOM 648 C C . ALA A 1 89 ? -5.579 -1.004 -0.907 1.00 93.75 89 ALA A C 1
ATOM 650 O O . ALA A 1 89 ? -5.067 -1.360 -1.968 1.00 93.75 89 ALA A O 1
ATOM 651 N N . ASN A 1 90 ? -6.403 0.042 -0.828 1.00 93.19 90 ASN A N 1
ATOM 652 C CA . ASN A 1 90 ? -6.751 0.867 -1.978 1.00 93.19 90 ASN A CA 1
ATOM 653 C C . ASN A 1 90 ? -5.537 1.634 -2.534 1.00 93.19 90 ASN A C 1
ATOM 655 O O . ASN A 1 90 ? -5.319 1.628 -3.748 1.00 93.19 90 ASN A O 1
ATOM 659 N N . PHE A 1 91 ? -4.732 2.257 -1.665 1.00 93.00 91 PHE A N 1
ATOM 660 C CA . PHE A 1 91 ? -3.531 2.981 -2.082 1.00 93.00 91 PHE A CA 1
ATOM 661 C C . PHE A 1 91 ? -2.502 2.060 -2.734 1.00 93.00 91 PHE A C 1
ATOM 663 O O . PHE A 1 91 ? -1.982 2.382 -3.796 1.00 93.00 91 PHE A O 1
ATOM 670 N N . THR A 1 92 ? -2.210 0.919 -2.114 1.00 93.94 92 THR A N 1
ATOM 671 C CA . THR A 1 92 ? -1.139 0.012 -2.547 1.00 93.94 92 THR A CA 1
ATOM 672 C C . THR A 1 92 ? -1.490 -0.770 -3.814 1.00 93.94 92 THR A C 1
ATOM 674 O O . THR A 1 92 ? -0.584 -1.188 -4.534 1.00 93.94 92 THR A O 1
ATOM 677 N N . LEU A 1 93 ? -2.775 -0.944 -4.148 1.00 93.06 93 LEU A N 1
ATOM 678 C CA . LEU A 1 93 ? -3.228 -1.716 -5.315 1.00 93.06 93 LEU A CA 1
ATOM 679 C C . LEU A 1 93 ? -2.644 -1.188 -6.628 1.00 93.06 93 LEU A C 1
ATOM 681 O O . LEU A 1 93 ? -2.062 -1.950 -7.402 1.00 93.06 93 LEU A O 1
ATOM 685 N N . LEU A 1 94 ? -2.771 0.115 -6.869 1.00 92.44 94 LEU A N 1
ATOM 686 C CA . LEU A 1 94 ? -2.283 0.739 -8.093 1.00 92.44 94 LEU A CA 1
ATOM 687 C C . LEU A 1 94 ? -0.753 0.646 -8.261 1.00 92.44 94 LEU A C 1
ATOM 689 O O . LEU A 1 94 ? -0.318 0.112 -9.282 1.00 92.44 94 LEU A O 1
ATOM 693 N N . PRO A 1 95 ? 0.086 1.140 -7.328 1.00 93.06 95 PRO A N 1
ATOM 694 C CA . PRO A 1 95 ? 1.532 1.044 -7.461 1.00 93.06 95 PRO A CA 1
ATOM 695 C C . PRO A 1 95 ? 1.991 -0.414 -7.523 1.00 93.06 95 PRO A C 1
ATOM 697 O O . PRO A 1 95 ? 2.900 -0.702 -8.290 1.00 93.06 95 PRO A O 1
ATOM 700 N N . THR A 1 96 ? 1.328 -1.353 -6.831 1.00 95.00 96 THR A N 1
ATOM 701 C CA . THR A 1 96 ? 1.618 -2.792 -6.989 1.00 95.00 96 THR A CA 1
ATOM 702 C C . THR A 1 96 ? 1.433 -3.237 -8.441 1.00 95.00 96 THR A C 1
ATOM 704 O O . THR A 1 96 ? 2.305 -3.899 -8.997 1.00 95.00 96 THR A O 1
ATOM 707 N N . LEU A 1 97 ? 0.328 -2.849 -9.088 1.00 94.69 97 LEU A N 1
ATOM 708 C CA . LEU A 1 97 ? 0.075 -3.190 -10.488 1.00 94.69 97 LEU A CA 1
ATOM 709 C C . LEU A 1 97 ? 1.116 -2.565 -11.428 1.00 94.69 97 LEU A C 1
ATOM 711 O O . LEU A 1 97 ? 1.591 -3.240 -12.340 1.00 94.69 97 LEU A O 1
ATOM 715 N N . VAL A 1 98 ? 1.498 -1.306 -11.190 1.00 95.75 98 VAL A N 1
ATOM 716 C CA . VAL A 1 98 ? 2.545 -0.615 -11.963 1.00 95.75 98 VAL A CA 1
ATOM 717 C C . VAL A 1 98 ? 3.893 -1.317 -11.809 1.00 95.75 98 VAL A C 1
ATOM 719 O O . VAL A 1 98 ? 4.577 -1.536 -12.806 1.00 95.75 98 VAL A O 1
ATOM 722 N N . VAL A 1 99 ? 4.258 -1.714 -10.588 1.00 96.81 99 VAL A N 1
ATOM 723 C CA . VAL A 1 99 ? 5.496 -2.453 -10.308 1.00 96.81 99 VAL A CA 1
ATOM 724 C C . VAL A 1 99 ? 5.493 -3.802 -11.026 1.00 96.81 99 VAL A C 1
ATOM 726 O O . VAL A 1 99 ? 6.467 -4.122 -11.700 1.00 96.81 99 VAL A O 1
ATOM 729 N N . ILE A 1 100 ? 4.399 -4.567 -10.946 1.00 96.75 100 ILE A N 1
ATOM 730 C CA . ILE A 1 100 ? 4.276 -5.866 -11.625 1.00 96.75 100 ILE A CA 1
ATOM 731 C C . ILE A 1 100 ? 4.365 -5.693 -13.144 1.00 96.75 100 ILE A C 1
ATOM 733 O O . ILE A 1 100 ? 5.146 -6.384 -13.794 1.00 96.75 100 ILE A O 1
ATOM 737 N N . ALA A 1 101 ? 3.606 -4.758 -13.721 1.00 97.00 101 ALA A N 1
ATOM 738 C CA . ALA A 1 101 ? 3.636 -4.498 -15.156 1.00 97.00 101 ALA A CA 1
ATOM 739 C C . ALA A 1 101 ? 5.033 -4.053 -15.612 1.00 97.00 101 ALA A C 1
ATOM 741 O O . ALA A 1 101 ? 5.569 -4.601 -16.570 1.00 97.00 101 ALA A O 1
ATOM 742 N N . GLY A 1 102 ? 5.659 -3.115 -14.898 1.00 96.56 102 GLY A N 1
ATOM 743 C CA . GLY A 1 102 ? 7.007 -2.651 -15.211 1.00 96.56 102 GLY A CA 1
ATOM 744 C C . GLY A 1 102 ? 8.057 -3.759 -15.094 1.00 96.56 102 GLY A C 1
ATOM 745 O O . GLY A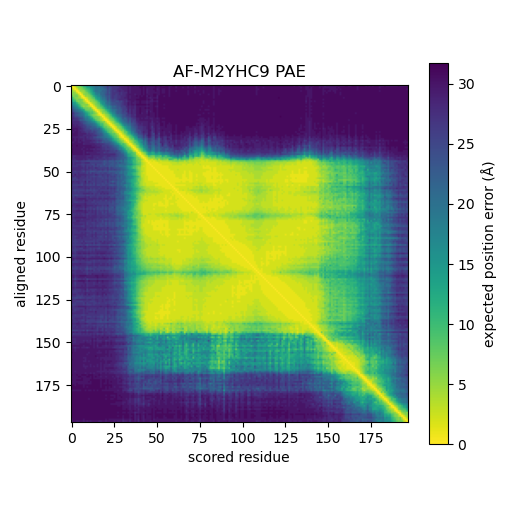 1 102 ? 8.916 -3.865 -15.963 1.00 96.56 102 GLY A O 1
ATOM 746 N N . ALA A 1 103 ? 7.947 -4.641 -14.096 1.00 95.50 103 ALA A N 1
ATOM 747 C CA . ALA A 1 103 ? 8.825 -5.802 -13.954 1.00 95.50 103 ALA A CA 1
ATOM 748 C C . ALA A 1 103 ? 8.662 -6.806 -15.108 1.00 95.50 103 ALA A C 1
ATOM 750 O O . ALA A 1 103 ? 9.654 -7.333 -15.604 1.00 95.50 103 ALA A O 1
ATOM 751 N N . LEU A 1 104 ? 7.434 -7.041 -15.582 1.00 97.06 104 LEU A N 1
ATOM 752 C CA . LEU A 1 104 ? 7.181 -7.897 -16.747 1.00 97.06 104 LEU A CA 1
ATOM 753 C C . LEU A 1 104 ? 7.697 -7.263 -18.048 1.00 97.06 104 LEU A C 1
ATOM 755 O O . LEU A 1 104 ? 8.297 -7.944 -18.877 1.00 97.06 104 LEU A O 1
ATOM 759 N N . LEU A 1 105 ? 7.501 -5.956 -18.228 1.00 96.38 105 LEU A N 1
ATOM 760 C CA . LEU A 1 105 ? 7.976 -5.235 -19.412 1.00 96.38 105 LEU A CA 1
ATOM 761 C C . LEU A 1 105 ? 9.498 -5.018 -19.398 1.00 96.38 105 LEU A C 1
ATOM 763 O O . LEU A 1 105 ? 10.090 -4.773 -20.450 1.00 96.38 105 LEU A O 1
ATOM 767 N N . ALA A 1 106 ? 10.156 -5.165 -18.245 1.00 95.94 106 ALA A N 1
ATOM 768 C CA . ALA A 1 106 ? 11.608 -5.063 -18.133 1.00 95.94 106 ALA A CA 1
ATOM 769 C C . ALA A 1 106 ? 12.364 -6.139 -18.931 1.00 95.94 106 ALA A C 1
ATOM 771 O O . ALA A 1 106 ? 13.532 -5.943 -19.261 1.00 95.94 106 ALA A O 1
ATOM 772 N N . PHE A 1 107 ? 11.701 -7.241 -19.296 1.00 95.81 107 PHE A N 1
ATOM 773 C CA . PHE A 1 107 ? 12.284 -8.297 -20.127 1.00 95.81 107 PHE A CA 1
ATOM 774 C C . PHE A 1 107 ? 12.345 -7.952 -21.624 1.00 95.81 107 PHE A C 1
ATOM 776 O O . PHE A 1 107 ? 12.943 -8.705 -22.392 1.00 95.81 107 PHE A O 1
ATOM 783 N N . ILE A 1 108 ? 11.754 -6.834 -22.063 1.00 95.88 108 ILE A N 1
ATOM 784 C CA . ILE A 1 108 ? 11.816 -6.417 -23.468 1.00 95.88 108 ILE A CA 1
ATOM 785 C C . ILE A 1 108 ? 13.247 -5.948 -23.793 1.00 95.88 108 ILE A C 1
ATOM 787 O O . ILE A 1 108 ? 13.739 -5.008 -23.160 1.00 95.88 108 ILE A O 1
ATOM 791 N N . PRO A 1 109 ? 13.924 -6.533 -24.799 1.00 95.00 109 PRO A N 1
ATOM 792 C CA . PRO A 1 109 ? 15.262 -6.100 -25.191 1.00 95.00 109 PRO A CA 1
ATOM 793 C C . PRO A 1 109 ? 15.306 -4.609 -25.556 1.00 95.00 109 PRO A C 1
ATOM 795 O O . PRO A 1 109 ? 14.346 -4.071 -26.106 1.00 95.00 109 PRO A O 1
ATOM 798 N N . TRP A 1 110 ? 16.433 -3.946 -25.279 1.00 94.31 110 TRP A N 1
ATOM 799 C CA . TRP A 1 110 ? 16.734 -2.535 -25.603 1.00 94.31 110 TRP A CA 1
ATOM 800 C C . TRP A 1 110 ? 15.928 -1.458 -24.859 1.00 94.31 110 TRP A C 1
ATOM 802 O O . TRP A 1 110 ? 16.491 -0.417 -24.524 1.00 94.31 110 TRP A O 1
ATOM 812 N N . VAL A 1 111 ? 14.648 -1.691 -24.560 1.00 95.62 111 VAL A N 1
ATOM 813 C CA . VAL A 1 111 ? 13.753 -0.713 -23.904 1.00 95.62 111 VAL A CA 1
ATOM 814 C C . VAL A 1 111 ? 13.349 -1.113 -22.479 1.00 95.62 111 VAL A C 1
ATOM 816 O O . VAL A 1 111 ? 12.920 -0.265 -21.699 1.00 95.62 111 VAL A O 1
ATOM 819 N N . GLY A 1 112 ? 13.541 -2.379 -22.093 1.00 95.56 112 GLY A N 1
ATOM 820 C CA . GLY A 1 112 ? 13.140 -2.929 -20.793 1.00 95.56 112 GLY A CA 1
ATOM 821 C C . GLY A 1 112 ? 13.669 -2.159 -19.579 1.00 95.56 112 GLY A C 1
ATOM 822 O O . GLY A 1 112 ? 12.972 -2.008 -18.577 1.00 95.56 112 GLY A O 1
ATOM 823 N N . TRP A 1 113 ? 14.862 -1.574 -19.683 1.00 96.50 113 TRP A N 1
ATOM 824 C CA . TRP A 1 113 ? 15.460 -0.783 -18.605 1.00 96.50 113 TRP A CA 1
ATOM 825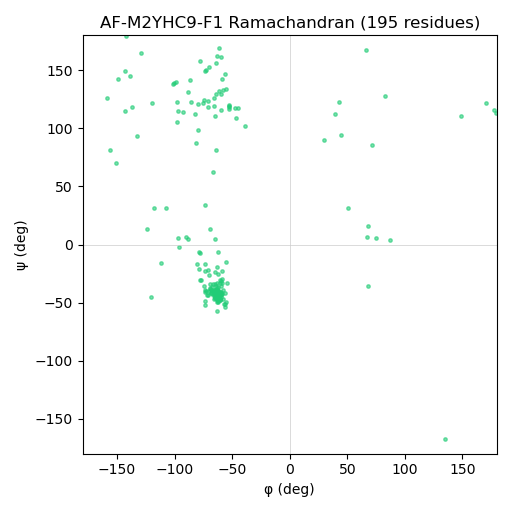 C C . TRP A 1 113 ? 14.611 0.440 -18.207 1.00 96.50 113 TRP A C 1
ATOM 827 O O . TRP A 1 113 ? 14.592 0.804 -17.033 1.00 96.50 113 TRP A O 1
ATOM 837 N N . ILE A 1 114 ? 13.852 1.036 -19.139 1.00 96.75 114 ILE A N 1
ATOM 838 C CA . ILE A 1 114 ? 12.937 2.151 -18.839 1.00 96.75 114 ILE A CA 1
ATOM 839 C C . ILE A 1 114 ? 11.818 1.666 -17.914 1.00 96.75 114 ILE A C 1
ATOM 841 O O . ILE A 1 114 ? 11.508 2.309 -16.911 1.00 96.75 114 ILE A O 1
ATOM 845 N N . PHE A 1 115 ? 11.242 0.500 -18.211 1.00 97.25 115 PHE A N 1
ATOM 846 C CA . PHE A 1 115 ? 10.196 -0.105 -17.390 1.00 97.25 115 PHE A CA 1
ATOM 847 C C . PHE A 1 115 ? 10.718 -0.543 -16.019 1.00 97.25 115 PHE A C 1
ATOM 849 O O . PHE A 1 115 ? 10.006 -0.383 -15.029 1.00 97.25 115 PHE A O 1
ATOM 856 N N . ALA A 1 116 ? 11.972 -0.997 -15.936 1.00 95.75 116 ALA A N 1
ATOM 857 C CA . ALA A 1 116 ? 12.624 -1.291 -14.662 1.00 95.75 116 ALA A CA 1
ATOM 858 C C . ALA A 1 116 ? 12.775 -0.034 -13.784 1.00 95.75 116 ALA A C 1
ATOM 860 O O . ALA A 1 116 ? 12.458 -0.078 -12.596 1.00 95.75 116 ALA A O 1
ATOM 861 N N . ILE A 1 117 ? 13.189 1.103 -14.361 1.00 97.38 117 ILE A N 1
ATOM 862 C CA . ILE A 1 117 ? 13.281 2.382 -13.635 1.00 97.38 117 ILE A CA 1
ATOM 863 C C . ILE A 1 117 ? 11.897 2.853 -13.179 1.00 97.38 117 ILE A C 1
ATOM 865 O O . ILE A 1 117 ? 11.741 3.269 -12.032 1.00 97.38 117 ILE A O 1
ATOM 869 N N . LEU A 1 118 ? 10.883 2.764 -14.044 1.00 96.12 118 LEU A N 1
ATOM 870 C CA . LEU A 1 118 ? 9.510 3.133 -13.690 1.00 96.12 118 LEU A CA 1
ATOM 871 C C . LEU A 1 118 ? 8.950 2.249 -12.567 1.00 96.12 118 LEU A C 1
ATOM 873 O O . LEU A 1 118 ? 8.341 2.771 -11.634 1.00 96.12 118 LEU A O 1
ATOM 877 N N . ALA A 1 119 ? 9.196 0.937 -12.616 1.00 96.31 119 ALA A N 1
ATOM 878 C CA . ALA A 1 119 ? 8.822 0.014 -11.548 1.00 96.31 119 ALA A CA 1
ATOM 879 C C . ALA A 1 119 ? 9.530 0.369 -10.233 1.00 96.31 119 ALA A C 1
ATOM 881 O O . ALA A 1 119 ? 8.878 0.471 -9.196 1.00 96.31 119 ALA A O 1
ATOM 882 N N . ALA A 1 120 ? 10.839 0.628 -10.270 1.00 97.19 120 ALA A N 1
ATOM 883 C CA . ALA A 1 120 ? 11.602 1.024 -9.088 1.00 97.19 120 ALA A CA 1
ATOM 884 C C . ALA A 1 120 ? 11.101 2.352 -8.491 1.00 97.19 120 ALA A C 1
ATOM 886 O O . ALA A 1 120 ? 10.947 2.461 -7.275 1.00 97.19 120 ALA A O 1
ATOM 887 N N . ALA A 1 121 ? 10.784 3.345 -9.328 1.00 96.44 121 ALA A N 1
ATOM 888 C CA . ALA A 1 121 ? 10.228 4.622 -8.886 1.00 96.44 121 ALA A CA 1
ATOM 889 C C . ALA A 1 121 ? 8.834 4.460 -8.255 1.00 96.44 121 ALA A C 1
ATOM 891 O O . ALA A 1 121 ? 8.570 5.018 -7.189 1.00 96.44 121 ALA A O 1
ATOM 892 N N . ALA A 1 122 ? 7.956 3.660 -8.870 1.00 95.75 122 ALA A N 1
ATOM 893 C CA . ALA A 1 122 ? 6.639 3.350 -8.317 1.00 95.75 122 ALA A CA 1
ATOM 894 C C . ALA A 1 122 ? 6.746 2.621 -6.968 1.00 95.75 122 ALA A C 1
ATOM 896 O O . ALA A 1 122 ? 6.035 2.969 -6.023 1.00 95.75 122 ALA A O 1
ATOM 897 N N . TRP A 1 123 ? 7.673 1.665 -6.854 1.00 97.25 123 TRP A N 1
ATOM 898 C CA . TRP A 1 123 ? 7.949 0.967 -5.601 1.00 97.25 123 TRP A CA 1
ATOM 899 C C . TRP A 1 123 ? 8.496 1.910 -4.523 1.00 97.25 123 TRP A C 1
ATOM 901 O O . TRP A 1 123 ? 8.087 1.828 -3.369 1.00 97.25 123 TRP A O 1
ATOM 911 N N . LEU A 1 124 ? 9.363 2.858 -4.882 1.00 97.19 124 LEU A N 1
ATOM 912 C CA . LEU A 1 124 ? 9.891 3.838 -3.934 1.00 97.19 124 LEU A CA 1
ATOM 913 C C . LEU A 1 124 ? 8.791 4.773 -3.403 1.00 97.19 124 LEU A C 1
ATOM 915 O O . LEU A 1 124 ? 8.726 5.026 -2.201 1.00 97.19 124 LEU A O 1
ATOM 919 N N . ILE A 1 125 ? 7.897 5.251 -4.276 1.00 94.62 125 ILE A N 1
ATOM 920 C CA . ILE A 1 125 ? 6.737 6.069 -3.876 1.00 94.62 125 ILE A CA 1
ATOM 921 C C . ILE A 1 125 ? 5.825 5.278 -2.933 1.00 94.62 125 ILE A C 1
ATOM 923 O O . ILE A 1 125 ? 5.395 5.812 -1.906 1.00 94.62 125 ILE A O 1
ATOM 927 N N . LEU A 1 126 ? 5.558 4.012 -3.263 1.00 94.69 126 LEU A N 1
ATOM 928 C CA . LEU A 1 126 ? 4.820 3.080 -2.413 1.00 94.69 126 LEU A CA 1
ATOM 929 C C . LEU A 1 126 ? 5.484 2.963 -1.035 1.00 94.69 126 LEU A C 1
ATOM 931 O O . LEU A 1 126 ? 4.831 3.223 -0.028 1.00 94.69 126 LEU A O 1
ATOM 935 N N . ALA A 1 127 ? 6.781 2.653 -0.992 1.00 96.25 127 ALA A N 1
ATOM 936 C CA . ALA A 1 127 ? 7.528 2.431 0.240 1.00 96.25 127 ALA A CA 1
ATOM 937 C C . ALA A 1 127 ? 7.540 3.665 1.156 1.00 96.25 127 ALA A C 1
ATOM 939 O O . ALA A 1 127 ? 7.221 3.560 2.341 1.00 96.25 127 ALA A O 1
ATOM 940 N N . ILE A 1 128 ? 7.842 4.848 0.612 1.00 96.31 128 ILE A N 1
ATOM 941 C CA . ILE A 1 128 ? 7.869 6.101 1.383 1.00 96.31 128 ILE A CA 1
ATOM 942 C C . ILE A 1 128 ? 6.480 6.420 1.940 1.00 96.31 128 ILE A C 1
ATOM 944 O O . ILE A 1 128 ? 6.341 6.768 3.114 1.00 96.31 128 ILE A O 1
ATOM 948 N N . SER A 1 129 ? 5.444 6.279 1.112 1.00 94.94 129 SER A N 1
ATOM 949 C CA . SER A 1 129 ? 4.070 6.568 1.526 1.00 94.94 129 SER A CA 1
ATOM 950 C C . SER A 1 129 ? 3.591 5.582 2.597 1.00 94.94 129 SER A C 1
ATOM 952 O O . SER A 1 129 ? 2.955 5.994 3.563 1.00 94.94 129 SER A O 1
ATOM 954 N N . SER A 1 130 ? 3.934 4.297 2.475 1.00 94.81 130 SER A N 1
ATOM 955 C CA . SER A 1 130 ? 3.681 3.272 3.495 1.00 94.81 130 SER A CA 1
ATOM 956 C C . SER A 1 130 ? 4.360 3.586 4.826 1.00 94.81 130 SER A C 1
ATOM 958 O O . SER A 1 130 ? 3.728 3.474 5.874 1.00 94.81 130 SER A O 1
ATOM 960 N N . VAL A 1 131 ? 5.619 4.036 4.810 1.00 96.00 131 VAL A N 1
ATOM 961 C CA . VAL A 1 131 ? 6.320 4.444 6.038 1.00 96.00 131 VAL A CA 1
ATOM 962 C C . VAL A 1 131 ? 5.667 5.668 6.676 1.00 96.00 131 VAL A C 1
ATOM 964 O O . VAL A 1 131 ? 5.407 5.663 7.879 1.00 96.00 131 VAL A O 1
ATOM 967 N N . ALA A 1 132 ? 5.338 6.691 5.886 1.00 95.12 132 ALA A N 1
ATOM 968 C CA . ALA A 1 132 ? 4.662 7.886 6.389 1.00 95.12 132 ALA A CA 1
ATOM 969 C C . ALA A 1 132 ? 3.299 7.561 7.029 1.00 95.12 132 ALA A C 1
ATOM 971 O O . ALA A 1 132 ? 2.971 8.090 8.095 1.00 95.12 132 ALA A O 1
ATOM 972 N N . ALA A 1 133 ? 2.532 6.663 6.408 1.00 94.25 133 ALA A N 1
ATOM 973 C CA . ALA A 1 133 ? 1.248 6.211 6.927 1.00 94.25 133 ALA A CA 1
ATOM 974 C C . ALA A 1 133 ? 1.394 5.407 8.223 1.00 94.25 133 ALA A C 1
ATOM 976 O O . ALA A 1 133 ? 0.681 5.672 9.189 1.00 94.25 133 ALA A O 1
ATOM 977 N N . ALA A 1 134 ? 2.372 4.501 8.292 1.00 94.94 134 ALA A N 1
ATOM 978 C CA . ALA A 1 134 ? 2.649 3.725 9.497 1.00 94.94 134 ALA A CA 1
ATOM 979 C C . ALA A 1 134 ? 3.023 4.614 10.690 1.00 94.94 134 ALA A C 1
ATOM 981 O O . ALA A 1 134 ? 2.520 4.401 11.787 1.00 94.94 134 ALA A O 1
ATOM 982 N N . VAL A 1 135 ? 3.843 5.650 10.488 1.00 96.50 135 VAL A N 1
ATOM 983 C CA . VAL A 1 135 ? 4.192 6.602 11.561 1.00 96.50 135 VAL A CA 1
ATOM 984 C C . VAL A 1 135 ? 2.951 7.341 12.082 1.00 96.50 135 VAL A C 1
ATOM 986 O O . VAL A 1 135 ? 2.797 7.529 13.292 1.00 96.50 135 VAL A O 1
ATOM 989 N N . SER A 1 136 ? 2.037 7.730 11.188 1.00 94.56 136 SER A N 1
ATOM 990 C CA . SER A 1 136 ? 0.761 8.347 11.574 1.00 94.56 136 SER A CA 1
ATOM 991 C C . SER A 1 136 ? -0.134 7.368 12.339 1.00 94.56 136 SER A C 1
ATOM 993 O O . SER A 1 136 ? -0.633 7.711 13.414 1.00 94.56 136 SER A O 1
ATOM 995 N N . ALA A 1 137 ? -0.280 6.142 11.830 1.00 93.69 137 ALA A N 1
ATOM 996 C CA . ALA A 1 137 ? -1.092 5.096 12.445 1.00 93.69 137 ALA A CA 1
ATOM 997 C C . ALA A 1 137 ? -0.566 4.691 13.830 1.00 93.69 137 ALA A C 1
ATOM 999 O O . ALA A 1 137 ? -1.360 4.524 14.755 1.00 93.69 137 ALA A O 1
ATOM 1000 N N . ASN A 1 138 ? 0.757 4.650 14.010 1.00 94.94 138 ASN A N 1
ATOM 1001 C CA . ASN A 1 138 ? 1.398 4.374 15.298 1.00 94.94 138 ASN A CA 1
ATOM 1002 C C . ASN A 1 138 ? 1.108 5.463 16.342 1.00 94.94 138 ASN A C 1
ATOM 1004 O O . ASN A 1 138 ? 1.154 5.213 17.540 1.00 94.94 138 ASN A O 1
ATOM 1008 N N . SER A 1 139 ? 0.785 6.677 15.890 1.00 92.12 139 SER A N 1
ATOM 1009 C CA . SER A 1 139 ? 0.342 7.778 16.754 1.00 92.12 139 SER A CA 1
ATOM 1010 C C . SER A 1 139 ? -1.179 7.780 16.981 1.00 92.12 139 SER A C 1
ATOM 1012 O O . SER A 1 139 ? -1.712 8.742 17.533 1.00 92.12 139 SER A O 1
ATOM 1014 N N . GLY A 1 140 ? -1.903 6.770 16.482 1.00 89.44 140 GLY A N 1
ATOM 1015 C CA . GLY A 1 140 ? -3.367 6.700 16.500 1.00 89.44 140 GLY A CA 1
ATOM 1016 C C . GLY A 1 140 ? -4.061 7.725 15.599 1.00 89.44 140 GLY A C 1
ATOM 1017 O O . GLY A 1 140 ? -5.250 7.993 15.769 1.00 89.44 140 GLY A O 1
ATOM 1018 N N . ARG A 1 141 ? -3.333 8.344 14.660 1.00 90.50 141 ARG A N 1
ATOM 1019 C CA . ARG A 1 141 ? -3.874 9.364 13.753 1.00 90.50 141 ARG A CA 1
ATOM 1020 C C . ARG A 1 141 ? -4.232 8.720 12.415 1.00 90.50 141 ARG A C 1
ATOM 1022 O O . ARG A 1 141 ? -3.326 8.178 11.776 1.00 90.50 141 ARG A O 1
ATOM 1029 N N . PRO A 1 142 ? -5.495 8.818 11.961 1.00 89.19 142 PRO A N 1
ATOM 1030 C CA . PRO A 1 142 ? -5.895 8.232 10.692 1.00 89.19 142 PRO A CA 1
ATOM 1031 C C . PRO A 1 142 ? -5.113 8.874 9.549 1.00 89.19 142 PRO A C 1
ATOM 1033 O O . PRO A 1 142 ? -5.001 10.105 9.480 1.00 89.19 142 PRO A O 1
ATOM 1036 N N . TYR A 1 143 ? -4.559 8.046 8.670 1.00 87.50 143 TYR A N 1
ATOM 1037 C CA . TYR A 1 143 ? -3.780 8.511 7.533 1.00 87.50 143 TYR A CA 1
ATOM 1038 C C . TYR A 1 143 ? -4.628 8.458 6.267 1.00 87.50 143 TYR A C 1
ATOM 1040 O O . TYR A 1 143 ? -5.361 7.507 6.030 1.00 87.50 143 TYR A O 1
ATOM 1048 N N . ARG A 1 144 ? -4.529 9.489 5.425 1.00 86.56 144 ARG A N 1
ATOM 1049 C CA . ARG A 1 144 ? -5.195 9.513 4.118 1.00 86.56 144 ARG A CA 1
ATOM 1050 C C . ARG A 1 144 ? -4.163 9.646 3.022 1.00 86.56 144 ARG A C 1
ATOM 1052 O O . ARG A 1 144 ? -3.425 10.635 2.982 1.00 86.56 144 ARG A O 1
ATOM 1059 N N . TYR A 1 145 ? -4.138 8.682 2.110 1.00 80.50 145 TYR A N 1
ATOM 1060 C CA . TYR A 1 145 ? -3.244 8.759 0.968 1.00 80.50 145 TYR A CA 1
ATOM 1061 C C . TYR A 1 145 ? -3.775 9.787 -0.027 1.00 80.50 145 TYR A C 1
ATOM 1063 O O . TYR A 1 145 ? -4.893 9.693 -0.527 1.00 80.50 145 TYR A O 1
ATOM 1071 N N . ARG A 1 146 ? -2.944 10.775 -0.372 1.00 74.00 146 ARG A N 1
ATOM 1072 C CA . ARG A 1 146 ? -3.315 11.828 -1.337 1.00 74.00 146 ARG A CA 1
ATOM 1073 C C . ARG A 1 146 ? -3.613 11.286 -2.739 1.00 74.00 146 ARG A C 1
ATOM 1075 O O . ARG A 1 146 ? -4.331 11.924 -3.496 1.00 74.00 146 ARG A O 1
ATOM 1082 N N . LEU A 1 147 ? -3.038 10.133 -3.078 1.00 75.06 147 LEU A N 1
ATOM 1083 C CA . LEU A 1 147 ? -3.182 9.438 -4.359 1.00 75.06 147 LEU A CA 1
ATOM 1084 C C . LEU A 1 147 ? -4.043 8.173 -4.222 1.00 75.06 147 LEU A C 1
ATOM 1086 O O . LEU A 1 147 ? -3.818 7.197 -4.930 1.00 75.06 147 LEU A O 1
ATOM 1090 N N . ASN A 1 148 ? -5.012 8.162 -3.306 1.00 77.06 148 ASN A N 1
ATOM 1091 C CA . ASN A 1 148 ? -5.938 7.045 -3.214 1.00 77.06 148 ASN A CA 1
ATOM 1092 C C . ASN A 1 148 ? -7.032 7.145 -4.285 1.00 77.06 148 ASN A C 1
ATOM 1094 O O . ASN A 1 148 ? -7.760 8.133 -4.357 1.00 77.06 148 ASN A O 1
ATOM 1098 N N . TRP A 1 149 ? -7.136 6.128 -5.139 1.00 73.19 149 TRP A N 1
ATOM 1099 C CA . TRP A 1 149 ? -8.108 6.097 -6.234 1.00 73.19 149 TRP A CA 1
ATOM 1100 C C . TRP A 1 149 ? -9.384 5.329 -5.870 1.00 73.19 149 TRP A C 1
ATOM 1102 O O . TRP A 1 149 ? -10.287 5.244 -6.699 1.00 73.19 149 TRP A O 1
ATOM 1112 N N . TYR A 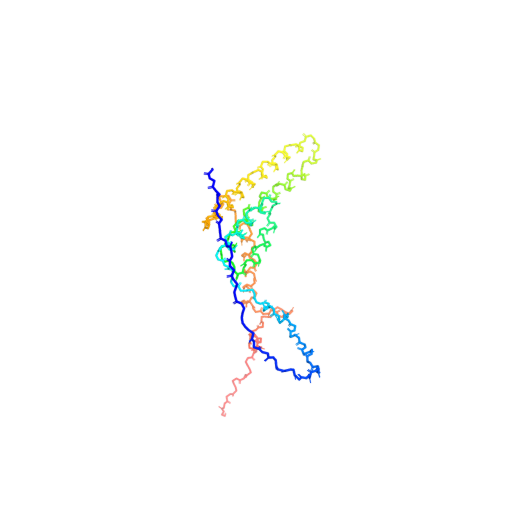1 150 ? -9.462 4.757 -4.658 1.00 73.81 150 TYR A N 1
ATOM 1113 C CA . TYR A 1 150 ? -10.612 3.983 -4.161 1.00 73.81 150 TYR A CA 1
ATOM 1114 C C . TYR A 1 150 ? -11.081 2.890 -5.139 1.00 73.81 150 TYR A C 1
ATOM 1116 O O . TYR A 1 150 ? -12.263 2.552 -5.237 1.00 73.81 150 TYR A O 1
ATOM 1124 N N . LEU A 1 151 ? -10.136 2.338 -5.907 1.00 71.00 151 LEU A N 1
ATOM 1125 C CA . LEU A 1 151 ? -10.430 1.448 -7.027 1.00 71.00 151 LEU A CA 1
ATOM 1126 C C . LEU A 1 151 ? -11.080 0.140 -6.551 1.00 71.00 151 LEU A C 1
ATOM 1128 O O . LEU A 1 151 ? -11.943 -0.416 -7.233 1.00 71.00 151 LEU A O 1
ATOM 1132 N N . TYR A 1 152 ? -10.692 -0.342 -5.367 1.00 67.50 152 TYR A N 1
ATOM 1133 C CA . TYR A 1 152 ? -11.289 -1.532 -4.771 1.00 67.50 152 TYR A CA 1
ATOM 1134 C C . TYR A 1 152 ? -12.744 -1.276 -4.358 1.00 67.50 152 TYR A C 1
ATOM 1136 O O . TYR A 1 152 ? -13.612 -2.102 -4.654 1.00 67.50 152 TYR A O 1
ATOM 11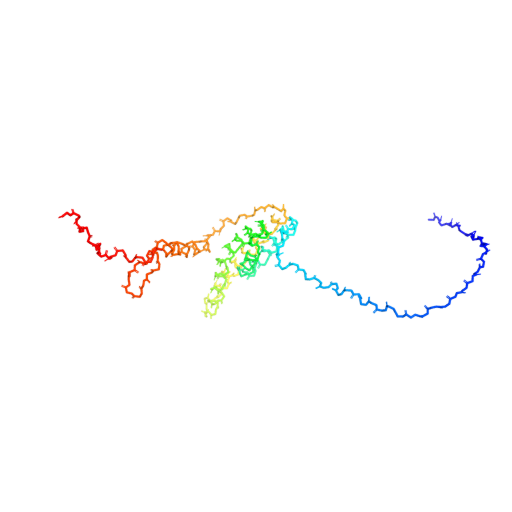44 N N . ASP A 1 153 ? -13.037 -0.112 -3.774 1.00 71.31 153 ASP A N 1
ATOM 1145 C CA . ASP A 1 153 ? -14.397 0.252 -3.361 1.00 71.31 153 ASP A CA 1
ATOM 1146 C C . ASP A 1 153 ? -15.331 0.418 -4.563 1.00 71.31 153 ASP A C 1
ATOM 1148 O O . ASP A 1 153 ? -16.460 -0.076 -4.546 1.00 71.31 153 ASP A O 1
ATOM 1152 N N . ALA A 1 154 ? -14.835 1.000 -5.657 1.00 71.81 154 ALA A N 1
ATOM 1153 C CA . ALA A 1 154 ? -15.579 1.117 -6.911 1.00 71.81 154 ALA A CA 1
ATOM 1154 C C . ALA A 1 154 ? -15.913 -0.249 -7.549 1.00 71.81 154 ALA A C 1
ATOM 1156 O O . ALA A 1 154 ? -16.961 -0.421 -8.175 1.00 71.81 154 ALA A O 1
ATOM 1157 N N . LEU A 1 155 ? -15.041 -1.251 -7.400 1.00 70.25 155 LEU A N 1
ATOM 1158 C CA . LEU A 1 155 ? -15.306 -2.620 -7.862 1.00 70.25 155 LEU A CA 1
ATOM 1159 C C . LEU A 1 155 ? -16.235 -3.386 -6.909 1.00 70.25 155 LEU A C 1
ATOM 1161 O O . LEU A 1 155 ? -16.978 -4.281 -7.332 1.00 70.25 155 LEU A O 1
ATOM 1165 N N . ALA A 1 156 ? -16.182 -3.077 -5.615 1.00 75.00 156 ALA A N 1
ATOM 1166 C CA . ALA A 1 156 ? -17.030 -3.687 -4.601 1.00 75.00 156 ALA A CA 1
ATOM 1167 C C . ALA A 1 156 ? -18.480 -3.177 -4.677 1.00 75.00 156 ALA A C 1
ATOM 1169 O O . ALA A 1 156 ? -19.404 -3.991 -4.605 1.00 75.00 156 ALA A O 1
ATOM 1170 N N . SER A 1 157 ? -18.693 -1.876 -4.898 1.00 73.62 157 SER A N 1
ATOM 1171 C CA . SER A 1 157 ? -20.024 -1.255 -4.978 1.00 73.62 157 SER A CA 1
ATOM 1172 C C . SER A 1 157 ? -20.880 -1.845 -6.101 1.00 73.62 157 SER A C 1
ATOM 1174 O O . SER A 1 157 ? -22.001 -2.291 -5.853 1.00 73.62 157 SER A O 1
ATOM 1176 N N . ARG A 1 158 ? -20.306 -2.017 -7.299 1.00 73.81 158 ARG A N 1
ATOM 1177 C CA . ARG A 1 158 ? -20.996 -2.626 -8.452 1.00 73.81 158 ARG A CA 1
ATOM 1178 C C . ARG A 1 158 ? -21.495 -4.046 -8.183 1.00 73.81 158 ARG A C 1
ATOM 1180 O O . ARG A 1 158 ? -22.461 -4.498 -8.793 1.00 73.81 158 ARG A O 1
ATOM 1187 N N . ARG A 1 159 ? -20.816 -4.803 -7.313 1.00 74.69 159 ARG A N 1
ATOM 1188 C CA . ARG A 1 159 ? -21.268 -6.149 -6.918 1.00 74.69 159 ARG A CA 1
ATOM 1189 C C . ARG A 1 159 ? -22.458 -6.087 -5.970 1.00 74.69 159 ARG A C 1
ATOM 1191 O O . ARG A 1 159 ? -23.331 -6.946 -6.060 1.00 74.69 159 ARG A O 1
ATOM 1198 N N . GLN A 1 160 ? -22.493 -5.094 -5.087 1.00 76.81 160 GLN A N 1
ATOM 1199 C CA . GLN A 1 160 ? -23.601 -4.913 -4.157 1.00 76.81 160 GLN A CA 1
ATOM 1200 C C . GLN A 1 160 ? -24.856 -4.402 -4.853 1.00 76.81 160 GLN A C 1
ATOM 1202 O O . GLN A 1 160 ? -25.928 -4.912 -4.559 1.00 76.81 160 GLN A O 1
ATOM 1207 N N . GLU A 1 161 ? -24.733 -3.474 -5.801 1.00 79.44 161 GLU A N 1
ATOM 1208 C CA . GLU A 1 161 ? -25.861 -3.006 -6.620 1.00 79.44 161 GLU A CA 1
ATOM 1209 C C . GLU A 1 161 ? -26.531 -4.174 -7.343 1.00 79.44 161 GLU A C 1
ATOM 1211 O O . GLU A 1 161 ? -27.711 -4.427 -7.127 1.00 79.44 161 GLU A O 1
ATOM 1216 N N . ARG A 1 162 ? -25.751 -5.004 -8.049 1.00 74.56 162 ARG A N 1
ATOM 1217 C CA . ARG A 1 162 ? -26.277 -6.221 -8.692 1.00 74.56 162 ARG A CA 1
ATOM 1218 C C . ARG A 1 162 ? -26.919 -7.199 -7.714 1.00 74.56 162 ARG A C 1
ATOM 1220 O O . ARG A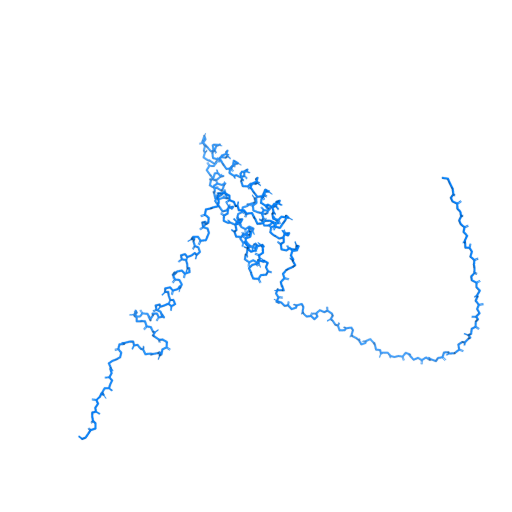 1 162 ? -27.824 -7.941 -8.083 1.00 74.56 162 ARG A O 1
ATOM 1227 N N . ARG A 1 163 ? -26.411 -7.275 -6.482 1.00 76.25 163 ARG A N 1
ATOM 1228 C CA . ARG A 1 163 ? -26.988 -8.140 -5.449 1.00 76.25 163 ARG A CA 1
ATOM 1229 C C . ARG A 1 163 ? -28.323 -7.582 -4.959 1.00 76.25 163 ARG A C 1
ATOM 1231 O O . ARG A 1 163 ? -29.272 -8.347 -4.867 1.00 76.25 163 ARG A O 1
ATOM 1238 N N . ARG A 1 164 ? -28.406 -6.270 -4.736 1.00 80.06 164 ARG A N 1
ATOM 1239 C CA . ARG A 1 164 ? -29.647 -5.578 -4.373 1.00 80.06 164 ARG A CA 1
ATOM 1240 C C .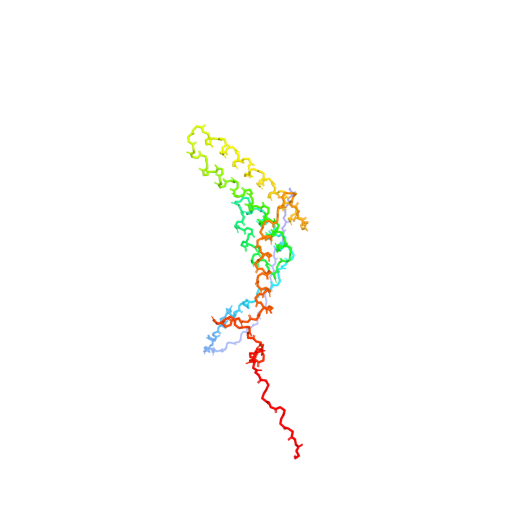 ARG A 1 164 ? -30.690 -5.714 -5.472 1.00 80.06 164 ARG A C 1
ATOM 1242 O O . ARG A 1 164 ? -31.804 -6.087 -5.160 1.00 80.06 164 ARG A O 1
ATOM 1249 N N . GLU A 1 165 ? -30.314 -5.522 -6.735 1.00 81.31 165 GLU A N 1
ATOM 1250 C CA . GLU A 1 165 ? -31.195 -5.728 -7.895 1.00 81.31 165 GLU A CA 1
ATOM 1251 C C . GLU A 1 165 ? -31.755 -7.154 -7.958 1.00 81.31 165 GLU A C 1
ATOM 1253 O O . GLU A 1 165 ? -32.925 -7.345 -8.273 1.00 81.31 165 GLU A O 1
ATOM 1258 N N . ARG A 1 166 ? -30.949 -8.170 -7.620 1.00 73.12 166 ARG A N 1
ATOM 1259 C CA . ARG A 1 166 ? -31.415 -9.565 -7.517 1.00 73.12 166 ARG A CA 1
ATOM 1260 C C . ARG A 1 166 ? -32.355 -9.779 -6.334 1.00 73.12 166 ARG A C 1
ATOM 1262 O O . ARG A 1 166 ? -33.298 -10.551 -6.446 1.00 73.12 166 ARG A O 1
ATOM 1269 N N . GLU A 1 167 ? -32.090 -9.115 -5.215 1.00 77.88 167 GLU A N 1
ATOM 1270 C CA . GLU A 1 167 ? -32.932 -9.171 -4.020 1.00 77.88 167 GLU A CA 1
ATOM 1271 C C . GLU A 1 167 ? -34.284 -8.469 -4.255 1.00 77.88 167 GLU A C 1
ATOM 1273 O O . GLU A 1 167 ? -35.309 -9.001 -3.837 1.00 77.88 167 GLU A O 1
ATOM 1278 N N . THR A 1 168 ? -34.328 -7.345 -4.986 1.00 76.69 168 THR A N 1
ATOM 1279 C CA . THR A 1 168 ? -35.582 -6.668 -5.371 1.00 76.69 168 THR A CA 1
ATOM 1280 C C . THR A 1 168 ? -36.320 -7.337 -6.526 1.00 76.69 168 THR A C 1
ATOM 1282 O O . THR A 1 168 ? -37.545 -7.273 -6.557 1.00 76.69 168 THR A O 1
ATOM 1285 N N . SER A 1 169 ? -35.623 -7.989 -7.461 1.00 71.06 169 SER A N 1
ATOM 1286 C CA . SER A 1 169 ? -36.267 -8.660 -8.606 1.00 71.06 169 SER A CA 1
ATOM 1287 C C . SER A 1 169 ? -36.879 -10.022 -8.258 1.00 71.06 169 SER A C 1
ATOM 1289 O O . SER A 1 169 ? -37.550 -10.606 -9.102 1.00 71.06 169 SER A O 1
ATOM 1291 N N . GLY A 1 170 ? -36.666 -10.532 -7.037 1.00 68.31 170 GLY A N 1
ATOM 1292 C CA . GLY A 1 170 ? -37.128 -11.853 -6.602 1.00 68.31 170 GLY A CA 1
ATOM 1293 C C . GLY A 1 170 ? -36.443 -13.019 -7.340 1.00 68.31 170 GLY A C 1
ATOM 1294 O O . GLY A 1 170 ? -35.748 -12.823 -8.341 1.00 68.31 170 GLY A O 1
ATOM 1295 N N . PRO A 1 171 ? -36.593 -14.267 -6.860 1.00 69.12 171 PRO A N 1
ATOM 1296 C CA . PRO A 1 171 ? -36.112 -15.423 -7.599 1.00 69.12 171 PRO A CA 1
ATOM 1297 C C . PRO A 1 171 ? -36.907 -15.556 -8.900 1.00 69.12 171 PRO A C 1
ATOM 1299 O O . PRO A 1 171 ? -38.125 -15.725 -8.891 1.00 69.12 171 PRO A O 1
ATOM 1302 N N . VAL A 1 172 ? -36.206 -15.472 -10.025 1.00 64.75 172 VAL A N 1
ATOM 1303 C CA . VAL A 1 172 ? -36.773 -15.706 -11.350 1.00 64.75 172 VAL A CA 1
ATOM 1304 C C . VAL A 1 172 ? -36.710 -17.211 -11.617 1.00 64.75 172 VAL A C 1
ATOM 1306 O O . VAL A 1 172 ? -35.638 -17.813 -11.537 1.00 64.75 172 VAL A O 1
ATOM 1309 N N . THR A 1 173 ? -37.851 -17.845 -11.887 1.00 66.12 173 THR A N 1
ATOM 1310 C CA . THR A 1 173 ? -37.893 -19.255 -12.319 1.00 66.12 173 THR A CA 1
ATOM 1311 C C . THR A 1 173 ? -37.108 -19.442 -13.620 1.00 66.12 173 THR A C 1
ATOM 1313 O O . THR A 1 173 ? -36.899 -18.492 -14.371 1.00 66.12 173 THR A O 1
ATOM 1316 N N . ALA A 1 174 ? -36.718 -20.678 -13.955 1.00 63.75 174 ALA A N 1
ATOM 1317 C CA . ALA A 1 174 ? -36.035 -20.987 -15.222 1.00 63.75 174 ALA A CA 1
ATOM 1318 C C . ALA A 1 174 ? -36.813 -20.535 -16.484 1.00 63.75 174 ALA A C 1
ATOM 1320 O O . ALA A 1 174 ? -36.238 -20.468 -17.565 1.00 63.75 174 ALA A O 1
ATOM 1321 N N . GLN A 1 175 ? -38.102 -20.207 -16.336 1.00 64.38 175 GLN A N 1
ATOM 1322 C CA . GLN A 1 175 ? -38.992 -19.697 -17.380 1.00 64.38 175 GLN A CA 1
ATOM 1323 C C . GLN A 1 175 ? -39.129 -18.159 -17.395 1.00 64.38 175 GLN A C 1
ATOM 1325 O O . GLN A 1 175 ? -39.927 -17.630 -18.159 1.00 64.38 175 GLN A O 1
ATOM 1330 N N . GLY A 1 176 ? -38.377 -17.422 -16.570 1.00 65.25 176 GLY A N 1
ATOM 1331 C CA . GLY A 1 176 ? -38.394 -15.954 -16.575 1.00 65.25 176 GLY A CA 1
ATOM 1332 C C . GLY A 1 176 ? -39.461 -15.300 -15.686 1.00 65.25 176 GLY A C 1
ATOM 1333 O O . GLY A 1 176 ? -39.548 -14.076 -15.672 1.00 65.25 176 GLY A O 1
ATOM 1334 N N . GLN A 1 177 ? -40.249 -16.063 -14.916 1.00 65.50 177 GLN A N 1
ATOM 1335 C CA . GLN A 1 177 ? -41.259 -15.491 -14.014 1.00 65.50 177 GLN A CA 1
ATOM 1336 C C . GLN A 1 177 ? -40.685 -15.167 -12.633 1.00 65.50 177 GLN A C 1
ATOM 1338 O O . GLN A 1 177 ? -40.062 -16.024 -12.001 1.00 65.50 177 GLN A O 1
ATOM 1343 N N . VAL A 1 178 ? -40.957 -13.952 -12.149 1.00 61.25 178 VAL A N 1
ATOM 1344 C CA . VAL A 1 178 ? -40.628 -13.486 -10.795 1.00 61.25 178 VAL A CA 1
ATOM 1345 C C . VAL A 1 178 ? -41.520 -14.194 -9.770 1.00 61.25 178 VAL A C 1
ATOM 1347 O O . VAL A 1 178 ? -42.743 -14.050 -9.791 1.00 61.25 178 VAL A O 1
ATOM 1350 N N . VAL A 1 179 ? -40.918 -14.957 -8.857 1.00 63.06 179 VAL A N 1
ATOM 1351 C CA . VAL A 1 179 ? -41.633 -15.602 -7.749 1.00 63.06 179 VAL A CA 1
ATOM 1352 C C . VAL A 1 179 ? -41.815 -14.583 -6.630 1.00 63.06 179 VAL A C 1
ATOM 1354 O O . VAL A 1 179 ? -40.849 -14.159 -5.995 1.00 63.06 179 VAL A O 1
ATOM 1357 N N . THR A 1 180 ? -43.060 -14.183 -6.370 1.00 61.59 180 THR A N 1
ATOM 1358 C CA . THR A 1 180 ? -43.365 -13.348 -5.203 1.00 61.59 180 THR A CA 1
ATOM 1359 C C . THR A 1 180 ? -43.280 -14.180 -3.912 1.00 61.59 180 THR A C 1
ATOM 1361 O O . THR A 1 180 ? -43.583 -15.377 -3.928 1.00 61.59 180 THR A O 1
ATOM 1364 N N . PRO A 1 181 ? -42.914 -13.579 -2.763 1.00 59.66 181 PRO A N 1
ATOM 1365 C CA . PRO A 1 181 ? -42.751 -14.299 -1.494 1.00 59.66 181 PRO A CA 1
ATOM 1366 C C . PRO A 1 181 ? -44.029 -14.967 -0.945 1.00 59.66 181 PRO A C 1
ATOM 1368 O O . PRO A 1 181 ? -43.946 -15.719 0.018 1.00 59.66 181 PRO A O 1
ATOM 1371 N N . SER A 1 182 ? -45.202 -14.747 -1.554 1.00 60.16 182 SER A N 1
ATOM 1372 C CA . SER A 1 182 ? -46.452 -15.462 -1.234 1.00 60.16 182 SER A CA 1
ATOM 1373 C C . SER A 1 182 ? -46.672 -16.746 -2.050 1.00 60.16 182 SER A C 1
ATOM 1375 O O . SER A 1 182 ? -47.749 -17.330 -1.977 1.00 60.16 182 SER A O 1
ATOM 1377 N N . GLY A 1 183 ? -45.704 -17.185 -2.863 1.00 56.62 183 GLY A N 1
ATOM 1378 C CA . GLY A 1 183 ? -45.845 -18.389 -3.696 1.00 56.62 183 GLY A CA 1
ATOM 1379 C C . GLY A 1 183 ? -46.887 -18.264 -4.816 1.00 56.62 183 GLY A C 1
ATOM 1380 O O . GLY A 1 183 ? -47.164 -19.240 -5.507 1.00 56.62 183 GLY A O 1
ATOM 1381 N N . ARG A 1 184 ? -47.459 -17.069 -5.021 1.00 58.41 184 ARG A N 1
ATOM 1382 C CA . ARG A 1 184 ? -48.417 -16.783 -6.089 1.00 58.41 184 ARG A CA 1
ATOM 1383 C C . ARG A 1 184 ? -47.668 -16.155 -7.259 1.00 58.41 184 ARG A C 1
ATOM 1385 O O . ARG A 1 184 ? -47.107 -15.063 -7.140 1.00 58.41 184 ARG A O 1
ATOM 1392 N N . THR A 1 185 ? -47.632 -16.860 -8.383 1.00 58.56 185 THR A N 1
ATOM 1393 C CA . THR A 1 185 ? -47.231 -16.275 -9.663 1.00 58.56 185 THR A CA 1
ATOM 1394 C C . THR A 1 185 ? -48.166 -15.101 -9.952 1.00 58.56 185 THR A C 1
ATOM 1396 O O . THR A 1 185 ? -49.378 -15.218 -9.782 1.00 58.56 185 THR A O 1
ATOM 1399 N N . ALA A 1 186 ? -47.618 -13.947 -10.339 1.00 60.50 186 ALA A N 1
ATOM 1400 C CA . ALA A 1 186 ? -48.377 -12.702 -10.531 1.00 60.50 186 ALA A CA 1
ATOM 1401 C C . ALA A 1 186 ? -49.412 -12.757 -11.681 1.00 60.50 186 ALA A C 1
ATOM 1403 O O . ALA A 1 186 ? -50.040 -11.751 -11.981 1.00 60.50 186 ALA A O 1
ATOM 1404 N N . ASP A 1 187 ? -49.586 -13.927 -12.296 1.00 61.22 187 ASP A N 1
ATOM 1405 C CA . ASP A 1 187 ? -50.303 -14.143 -13.552 1.00 61.22 187 ASP A CA 1
ATOM 1406 C C . ASP A 1 187 ? -51.444 -15.174 -13.428 1.00 61.22 187 ASP A C 1
ATOM 1408 O O . ASP A 1 187 ? -51.956 -15.674 -14.426 1.00 61.22 187 ASP A O 1
ATOM 1412 N N . ALA A 1 188 ? -51.845 -15.548 -12.206 1.00 56.44 188 ALA A N 1
ATOM 1413 C CA . ALA A 1 188 ? -52.996 -16.430 -12.020 1.00 56.44 188 ALA A CA 1
ATOM 1414 C C . ALA A 1 188 ? -54.307 -15.645 -12.258 1.00 56.44 188 ALA A C 1
ATOM 1416 O O . ALA A 1 188 ? -54.546 -14.670 -11.541 1.00 56.44 188 ALA A O 1
ATOM 1417 N N . PRO A 1 189 ? -55.175 -16.050 -13.208 1.00 56.78 189 PRO A N 1
ATOM 1418 C CA . PRO A 1 189 ? -56.480 -15.425 -13.382 1.00 56.78 189 PRO A CA 1
ATOM 1419 C C . PRO A 1 189 ? -57.324 -15.670 -12.128 1.00 56.78 189 PRO A C 1
ATOM 1421 O O . PRO A 1 189 ? -57.443 -16.811 -11.678 1.00 56.78 189 PRO A O 1
ATOM 1424 N N . GLU A 1 190 ? -57.903 -14.607 -11.570 1.00 59.22 190 GLU A N 1
ATOM 1425 C CA . GLU A 1 190 ? -58.833 -14.670 -10.438 1.00 59.22 190 GLU A CA 1
ATOM 1426 C C . GLU A 1 190 ? -59.978 -15.662 -10.733 1.00 59.22 190 GLU A C 1
ATOM 1428 O O . GLU A 1 190 ? -60.745 -15.447 -11.680 1.00 59.22 190 GLU A O 1
ATOM 1433 N N . PRO A 1 191 ? -60.145 -16.746 -9.950 1.00 54.22 191 PRO A N 1
ATOM 1434 C CA . PRO A 1 191 ? -61.285 -17.624 -10.116 1.00 54.22 191 PRO A CA 1
ATOM 1435 C C . PRO A 1 191 ? -62.506 -16.993 -9.438 1.00 54.22 191 PRO A C 1
ATOM 1437 O O . PRO A 1 191 ? -62.708 -17.118 -8.235 1.00 54.22 191 PRO A O 1
ATOM 1440 N N . GLY A 1 192 ? -63.337 -16.352 -10.257 1.00 54.56 192 GLY A N 1
ATOM 1441 C CA . GLY A 1 192 ? -64.789 -16.367 -10.100 1.00 54.56 192 GLY A CA 1
ATOM 1442 C C . GLY A 1 192 ? -65.363 -15.570 -8.932 1.00 54.56 192 GLY A C 1
ATOM 1443 O O . GLY A 1 192 ? -65.776 -16.133 -7.921 1.00 54.56 192 GLY A O 1
ATOM 1444 N N . ALA A 1 193 ? -65.582 -14.277 -9.168 1.00 56.06 193 ALA A N 1
ATOM 1445 C CA . ALA A 1 193 ? -66.726 -13.570 -8.602 1.00 56.06 193 ALA A CA 1
ATOM 1446 C C . ALA A 1 193 ? -68.028 -14.173 -9.179 1.00 56.06 193 ALA A C 1
ATOM 1448 O O . ALA A 1 193 ? -68.583 -13.681 -10.159 1.00 56.06 193 ALA A O 1
ATOM 1449 N N . GLY A 1 194 ? -68.473 -15.296 -8.611 1.00 47.50 194 GLY A N 1
ATOM 1450 C CA . GLY A 1 194 ? -69.769 -15.919 -8.876 1.00 47.50 194 GLY A CA 1
ATOM 1451 C C . GLY A 1 194 ? -70.755 -15.515 -7.789 1.00 47.50 194 GLY A C 1
ATOM 1452 O O . GLY A 1 194 ? -70.645 -15.959 -6.649 1.00 47.50 194 GLY A O 1
ATOM 1453 N N . ALA A 1 195 ? -71.662 -14.617 -8.154 1.00 47.62 195 ALA A N 1
ATOM 1454 C CA . ALA A 1 195 ? -72.647 -13.982 -7.299 1.00 47.62 195 ALA A CA 1
ATOM 1455 C C . ALA A 1 195 ? -73.597 -14.973 -6.607 1.00 47.62 195 ALA A C 1
ATOM 1457 O O . ALA A 1 195 ? -74.060 -15.951 -7.190 1.00 47.62 195 ALA A O 1
ATOM 1458 N N . GLN A 1 196 ? -73.910 -14.640 -5.358 1.00 45.94 196 GLN A N 1
ATOM 1459 C CA . GLN A 1 196 ? -75.092 -15.089 -4.636 1.00 45.94 196 GLN A CA 1
ATOM 1460 C C . GLN A 1 196 ? -76.339 -14.507 -5.324 1.00 45.94 196 GLN A C 1
ATOM 1462 O O . GLN A 1 196 ? -76.383 -13.290 -5.533 1.00 45.94 196 GLN A O 1
ATOM 1467 N N . ASN A 1 197 ? -77.286 -15.382 -5.688 1.00 42.81 197 ASN A N 1
ATOM 1468 C CA . ASN A 1 197 ? -78.758 -15.263 -5.612 1.00 42.81 197 ASN A CA 1
ATOM 1469 C C . ASN A 1 197 ? -79.444 -16.135 -6.668 1.00 42.81 197 ASN A C 1
ATOM 1471 O O . ASN A 1 197 ? -79.306 -15.833 -7.873 1.00 42.81 197 ASN A O 1
#